Protein 3TEK (pdb70)

Radius of gyration: 20.41 Å; Cα contacts (8 Å, |Δi|>4): 486; chains: 2; bounding box: 50×59×47 Å

CATH classification: 3.30.470.50

Sequence (278 aa):
RGEVRSELITKGEKKLVLIRWNTGKTSAGRLFGRYGPGGRPEFFKLLFGAVAGSLREQFGPDGENIFNRIRDSEKFRETSRELFDGLKKWFFEEAVPRYNLERGDIFMISTELVLDPDTGELLWNRDKTQLIYWIRSDRRGEVRSELITKGEKKLVLIRWNTGKTSAGRLFGRYGPGGRPEFFKLLFGAVAGSLREQFGPDGENIFNRIRDSEKFRETSRELFDGLKKWFFEEAVPRYNLERGDIFMISTELVLDPDTGELLWNRDKTQLIYWIRSDR

InterPro domains:
  IPR033787 ssDNA-binding protein ThermoDBP [PF18361] (13-148)
  IPR033787 ssDNA-binding protein ThermoDBP [cd11603] (17-148)

Secondary structure (DSSP, 8-state):
---EEEEEEEETTEEEEEEEEE--SB-HHHHHSSSBTTTB-THHHHHHHHHHHHHHHHHTTHHHHHHHHHTTSHHHHHHHHHHHHHHHHHIIIIIHHHHT--TT--EEEEEEEEE-TTT--EEEEEEEEEEEE---TT-/---EEEEEEEETTEEEEEEEEE--SB-HHHHHSSSBTTTB-THHHHHHHHHHHHHHHHHTTHHHHHHHHHTTSHHHHHHHHHHHHHHHHHIIIIIHHHHT--TT--EEEEEEEEE-TTT--EEEEEEEEEEEE---TT-

Structure (mmCIF, N/CA/C/O backbone):
data_3TEK
#
_entry.id   3TEK
#
_cell.length_a   39.809
_cell.length_b   103.655
_cell.length_c   39.829
_cell.angle_alpha   90.00
_cell.angle_beta   118.00
_cell.angle_gamma   90.00
#
_symmetry.space_group_name_H-M   'P 1 21 1'
#
loop_
_entity.id
_entity.type
_entity.pdbx_description
1 polymer 'ThermoDBP-single stranded DNA binding protein'
2 water water
#
loop_
_atom_site.group_PDB
_atom_site.id
_atom_site.type_symbol
_atom_site.label_atom_id
_atom_site.label_alt_id
_atom_site.label_comp_id
_atom_site.label_asym_id
_atom_site.label_entity_id
_atom_site.label_seq_id
_atom_site.pdbx_PDB_ins_code
_atom_site.Cartn_x
_atom_site.Cartn_y
_atom_site.Cartn_z
_atom_site.occupancy
_atom_site.B_iso_or_equiv
_atom_site.auth_seq_id
_atom_site.auth_comp_id
_atom_site.auth_asym_id
_atom_site.auth_atom_id
_atom_site.pdbx_PDB_model_num
ATOM 1 N N . ARG A 1 10 ? -2.852 -27.548 -12.164 1.00 54.19 10 ARG A N 1
ATOM 2 C CA . ARG A 1 10 ? -3.619 -26.924 -13.300 1.00 69.59 10 ARG A CA 1
ATOM 3 C C . ARG A 1 10 ? -2.700 -26.143 -14.275 1.00 70.69 10 ARG A C 1
ATOM 4 O O . ARG A 1 10 ? -1.926 -26.742 -15.039 1.00 61.99 10 ARG A O 1
ATOM 12 N N . GLY A 1 11 ? -2.788 -24.813 -14.263 1.00 72.55 11 GLY A N 1
ATOM 13 C CA . GLY A 1 11 ? -1.984 -23.975 -15.157 1.00 63.70 11 GLY A CA 1
ATOM 14 C C . GLY A 1 11 ? -2.800 -23.520 -16.371 1.00 71.22 11 GLY A C 1
ATOM 15 O O . GLY A 1 11 ? -2.356 -23.620 -17.528 1.00 78.17 11 GLY A O 1
ATOM 16 N N . GLU A 1 12 ? -3.996 -23.004 -16.104 1.00 61.42 12 GLU A N 1
ATOM 17 C CA . GLU A 1 12 ? -5.015 -22.762 -17.145 1.00 55.88 12 GLU A CA 1
ATOM 18 C C . GLU A 1 12 ? -4.983 -21.292 -17.579 1.00 46.39 12 GLU A C 1
ATOM 19 O O . GLU A 1 12 ? -4.723 -20.422 -16.737 1.00 50.55 12 GLU A O 1
ATOM 25 N N . VAL A 1 13 ? -5.215 -21.049 -18.863 1.00 64.34 13 VAL A N 1
ATOM 26 C CA . VAL A 1 13 ? -5.299 -19.711 -19.395 1.00 60.73 13 VAL A CA 1
ATOM 27 C C . VAL A 1 13 ? -6.568 -19.588 -20.210 1.00 57.45 13 VAL A C 1
ATOM 28 O O . VAL A 1 13 ? -6.826 -20.423 -21.069 1.00 56.77 13 VAL A O 1
ATOM 32 N N . ARG A 1 14 ? -7.372 -18.571 -19.912 1.00 54.87 14 ARG A N 1
ATOM 33 C CA . ARG A 1 14 ? -8.539 -18.239 -20.730 1.00 56.14 14 ARG A CA 1
ATOM 34 C C . ARG A 1 14 ? -8.473 -16.752 -21.105 1.00 50.89 14 ARG A C 1
ATOM 35 O O . ARG A 1 14 ? -7.968 -15.956 -20.330 1.00 46.98 14 ARG A O 1
ATOM 43 N N . SER A 1 15 ? -9.001 -16.394 -22.278 1.00 48.20 15 SER A N 1
ATOM 44 C CA . SER A 1 15 ? -9.017 -15.011 -22.725 1.00 45.52 15 SER A CA 1
ATOM 45 C C . SER A 1 15 ? -10.259 -14.607 -23.531 1.00 47.50 15 SER A C 1
ATOM 46 O O . SER A 1 15 ? -11.026 -15.434 -24.025 1.00 47.81 15 SER A O 1
ATOM 49 N N . GLU A 1 16 ? -10.456 -13.307 -23.643 1.00 48.15 16 GLU A N 1
ATOM 50 C CA . GLU A 1 16 ? -11.443 -12.752 -24.563 1.00 48.90 16 GLU A CA 1
ATOM 51 C C . GLU A 1 16 ? -11.069 -11.324 -24.909 1.00 47.64 16 GLU A C 1
ATOM 52 O O . GLU A 1 16 ? -10.256 -10.686 -24.224 1.00 45.93 16 GLU A O 1
ATOM 58 N N . LEU A 1 17 ? -11.655 -10.833 -25.990 1.00 46.83 17 LEU A N 1
ATOM 59 C CA . LEU A 1 17 ? -11.411 -9.461 -26.385 1.00 47.49 17 LEU A CA 1
ATOM 60 C C . LEU A 1 17 ? -12.378 -8.522 -25.676 1.00 46.45 17 LEU A C 1
ATOM 61 O O . LEU A 1 17 ? -13.491 -8.881 -25.340 1.00 48.31 17 LEU A O 1
ATOM 66 N N . ILE A 1 18 ? -11.927 -7.306 -25.457 1.00 45.90 18 ILE A N 1
ATOM 67 C CA . ILE A 1 18 ? -12.820 -6.254 -25.081 1.00 46.91 18 ILE A CA 1
ATOM 68 C C . ILE A 1 18 ? -12.510 -5.029 -25.912 1.00 46.16 18 ILE A C 1
ATOM 69 O O . ILE A 1 18 ? -11.377 -4.812 -26.328 1.00 47.69 18 ILE A O 1
ATOM 74 N N . THR A 1 19 ? -13.522 -4.229 -26.170 1.00 47.63 19 THR A N 1
ATOM 75 C CA . THR A 1 19 ? -13.399 -3.102 -27.084 1.00 50.91 19 THR A CA 1
ATOM 76 C C . THR A 1 19 ? -13.526 -1.792 -26.321 1.00 50.64 19 THR A C 1
ATOM 77 O O . THR A 1 19 ? -14.403 -1.658 -25.465 1.00 51.35 19 THR A O 1
ATOM 81 N N . LYS A 1 20 ? -12.603 -0.881 -26.624 1.00 49.73 20 LYS A N 1
ATOM 82 C CA . LYS A 1 20 ? -12.537 0.444 -26.051 1.00 50.60 20 LYS A CA 1
ATOM 83 C C . LYS A 1 20 ? -12.312 1.365 -27.236 1.00 50.83 20 LYS A C 1
ATOM 84 O O . LYS A 1 20 ? -11.196 1.490 -27.737 1.00 49.68 20 LYS A O 1
ATOM 90 N N . GLY A 1 21 ? -13.387 1.990 -27.701 1.00 54.08 21 GLY A N 1
ATOM 91 C CA . GLY A 1 21 ? -13.329 2.820 -28.908 1.00 55.83 21 GLY A CA 1
ATOM 92 C C . GLY A 1 21 ? -12.939 1.913 -30.046 1.00 56.62 21 GLY A C 1
ATOM 93 O O . GLY A 1 21 ? -13.586 0.899 -30.263 1.00 57.84 21 GLY A O 1
ATOM 94 N N . GLU A 1 22 ? -11.839 2.221 -30.722 1.00 58.24 22 GLU A N 1
ATOM 95 C CA . GLU A 1 22 ? -11.367 1.363 -31.814 1.00 63.64 22 GLU A CA 1
ATOM 96 C C . GLU A 1 22 ? -10.327 0.342 -31.374 1.00 61.80 22 GLU A C 1
ATOM 97 O O . GLU A 1 22 ? -9.856 -0.445 -32.180 1.00 62.90 22 GLU A O 1
ATOM 103 N N . LYS A 1 23 ? -9.986 0.351 -30.092 1.00 59.66 23 LYS A N 1
ATOM 104 C CA . LYS A 1 23 ? -8.912 -0.481 -29.602 1.00 58.50 23 LYS A CA 1
ATOM 105 C C . LYS A 1 23 ? -9.480 -1.793 -29.062 1.00 52.10 23 LYS A C 1
ATOM 106 O O . LYS A 1 23 ? -10.522 -1.817 -28.420 1.00 48.54 23 LYS A O 1
ATOM 112 N N . LYS A 1 24 ? -8.813 -2.891 -29.361 1.00 49.60 24 LYS A N 1
ATOM 113 C CA . LYS A 1 24 ? -9.163 -4.160 -28.785 1.00 49.48 24 LYS A CA 1
ATOM 114 C C . LYS A 1 24 ? -8.131 -4.477 -27.704 1.00 47.81 24 LYS A C 1
ATOM 115 O O . LYS A 1 24 ? -6.941 -4.382 -27.944 1.00 48.60 24 LYS A O 1
ATOM 121 N N . LEU A 1 25 ? -8.588 -4.843 -26.519 1.00 45.00 25 LEU A N 1
ATOM 122 C CA . LEU A 1 25 ? -7.696 -5.312 -25.463 1.00 43.99 25 LEU A CA 1
ATOM 123 C C . LEU A 1 25 ? -7.992 -6.780 -25.183 1.00 42.34 25 LEU A C 1
ATOM 124 O O . LEU A 1 25 ? -9.048 -7.288 -25.558 1.00 42.58 25 LEU A O 1
ATOM 129 N N . VAL A 1 26 ? -7.060 -7.434 -24.504 1.00 40.60 26 VAL A N 1
ATOM 130 C CA . VAL A 1 26 ? -7.193 -8.841 -24.186 1.00 39.57 26 VAL A CA 1
ATOM 131 C C . VAL A 1 26 ? -7.347 -8.997 -22.689 1.00 39.01 26 VAL A C 1
ATOM 132 O O . VAL A 1 26 ? -6.432 -8.672 -21.922 1.00 40.18 26 VAL A O 1
ATOM 136 N N . LEU A 1 27 ? -8.527 -9.466 -22.280 1.00 39.58 27 LEU A N 1
ATOM 137 C CA . LEU A 1 27 ? -8.747 -9.893 -20.892 1.00 40.69 27 LEU A CA 1
ATOM 138 C C . LEU A 1 27 ? -8.222 -11.314 -20.716 1.00 41.28 27 LEU A C 1
ATOM 139 O O . LEU A 1 27 ? -8.651 -12.216 -21.422 1.00 41.40 27 LEU A O 1
ATOM 144 N N . ILE A 1 28 ? -7.282 -11.507 -19.792 1.00 41.71 28 ILE A N 1
ATOM 145 C CA . ILE A 1 28 ? -6.692 -12.809 -19.588 1.00 43.00 28 ILE A CA 1
ATOM 146 C C . ILE A 1 28 ? -6.979 -13.299 -18.167 1.00 46.98 28 ILE A C 1
ATOM 147 O O . ILE A 1 28 ? -6.706 -12.608 -17.183 1.00 48.27 28 ILE A O 1
ATOM 152 N N . ARG A 1 29 ? -7.534 -14.504 -18.086 1.00 48.50 29 ARG A N 1
ATOM 153 C CA . ARG A 1 29 ? -7.734 -15.192 -16.831 1.00 52.45 29 ARG A CA 1
ATOM 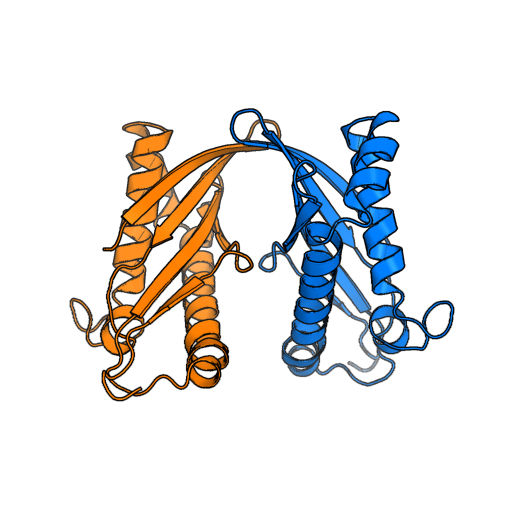154 C C . ARG A 1 29 ? -6.641 -16.231 -16.735 1.00 50.38 29 ARG A C 1
ATOM 155 O O . ARG A 1 29 ? -6.563 -17.122 -17.575 1.00 50.40 29 ARG A O 1
ATOM 163 N N . TRP A 1 30 ? -5.812 -16.125 -15.701 1.00 49.12 30 TRP A N 1
ATOM 164 C CA . TRP A 1 30 ? -4.611 -16.932 -15.607 1.00 50.17 30 TRP A CA 1
ATOM 165 C C . TRP A 1 30 ? -4.518 -17.656 -14.269 1.00 49.10 30 TRP A C 1
ATOM 166 O O . TRP A 1 30 ? -4.536 -17.029 -13.221 1.00 47.04 30 TRP A O 1
ATOM 177 N N . ASN A 1 31 ? -4.457 -18.979 -14.308 1.00 51.57 31 ASN A N 1
ATOM 178 C CA . ASN A 1 31 ? -4.167 -19.759 -13.102 1.00 52.01 31 ASN A CA 1
ATOM 179 C C . ASN A 1 31 ? -2.769 -20.299 -13.205 1.00 49.90 31 ASN A C 1
ATOM 180 O O . ASN A 1 31 ? -2.429 -20.923 -14.178 1.00 49.91 31 ASN A O 1
ATOM 185 N N . THR A 1 32 ? -1.967 -20.061 -12.170 1.00 48.98 32 THR A N 1
ATOM 186 C CA . THR A 1 32 ? -0.556 -20.437 -12.160 1.00 48.22 32 THR A CA 1
ATOM 187 C C . THR A 1 32 ? -0.355 -21.928 -12.199 1.00 49.71 32 THR A C 1
ATOM 188 O O . THR A 1 32 ? 0.703 -22.415 -12.615 1.00 51.29 32 THR A O 1
ATOM 192 N N . GLY A 1 33 ? -1.354 -22.646 -11.701 1.00 52.07 33 GLY A N 1
ATOM 193 C CA . GLY A 1 33 ? -1.224 -24.046 -11.435 1.00 53.25 33 GLY A CA 1
ATOM 194 C C . GLY A 1 33 ? -0.704 -24.267 -10.044 1.00 55.35 33 GLY A C 1
ATOM 195 O O . GLY A 1 33 ? -0.321 -23.326 -9.315 1.00 51.89 33 GLY A O 1
ATOM 196 N N . LYS A 1 34 ? -0.733 -25.538 -9.677 1.00 57.26 34 LYS A N 1
ATOM 197 C CA . LYS A 1 34 ? -0.334 -26.012 -8.358 1.00 59.16 34 LYS A CA 1
ATOM 198 C C . LYS A 1 34 ? 1.177 -25.834 -8.255 1.00 58.50 34 LYS A C 1
ATOM 199 O O . LYS A 1 34 ? 1.926 -26.390 -9.062 1.00 61.58 34 LYS A O 1
ATOM 205 N N . THR A 1 35 ? 1.633 -25.061 -7.281 1.00 54.19 35 THR A N 1
ATOM 206 C CA . THR A 1 35 ? 3.051 -24.706 -7.214 1.00 53.23 35 THR A CA 1
ATOM 207 C C . THR A 1 35 ? 3.451 -24.326 -5.786 1.00 52.81 35 THR A C 1
ATOM 208 O O . THR A 1 35 ? 2.655 -24.454 -4.868 1.00 53.52 35 THR A O 1
ATOM 212 N N . SER A 1 36 ? 4.681 -23.880 -5.608 1.00 52.84 36 SER A N 1
ATOM 213 C CA . SER A 1 36 ? 5.149 -23.426 -4.304 1.00 54.71 36 SER A CA 1
ATOM 214 C C . SER A 1 36 ? 5.788 -22.090 -4.542 1.00 54.24 36 SER A C 1
ATOM 215 O O . SER A 1 36 ? 6.041 -21.736 -5.713 1.00 51.31 36 SER A O 1
ATOM 218 N N . ALA A 1 37 ? 6.033 -21.360 -3.446 1.00 52.76 37 ALA A N 1
ATOM 219 C CA . ALA A 1 37 ? 6.667 -20.027 -3.486 1.00 54.16 37 ALA A CA 1
ATOM 220 C C . ALA A 1 37 ? 8.059 -20.063 -4.112 1.00 55.98 37 ALA A C 1
ATOM 221 O O . ALA A 1 37 ? 8.373 -19.257 -4.983 1.00 56.44 37 ALA A O 1
ATOM 223 N N . GLY A 1 38 ? 8.884 -21.011 -3.678 1.00 58.61 38 GLY A N 1
ATOM 224 C CA . GLY A 1 38 ? 10.198 -21.205 -4.260 1.00 58.46 38 GLY A CA 1
ATOM 225 C C . GLY A 1 38 ? 10.160 -21.397 -5.776 1.00 60.98 38 GLY A C 1
ATOM 226 O O . GLY A 1 38 ? 10.976 -20.818 -6.500 1.00 61.68 38 GLY A O 1
ATOM 227 N N . ARG A 1 39 ? 9.241 -22.228 -6.260 1.00 59.91 39 ARG A N 1
ATOM 228 C CA . ARG A 1 39 ? 9.146 -22.512 -7.702 1.00 63.47 39 ARG A CA 1
ATOM 229 C C . ARG A 1 39 ? 8.655 -21.314 -8.468 1.00 59.00 39 ARG A C 1
ATOM 230 O O . ARG A 1 39 ? 9.182 -20.973 -9.520 1.00 58.05 39 ARG A O 1
ATOM 238 N N . LEU A 1 40 ? 7.622 -20.681 -7.934 1.00 55.74 40 LEU A N 1
ATOM 239 C CA . LEU A 1 40 ? 6.932 -19.626 -8.662 1.00 54.50 40 LEU A CA 1
ATOM 240 C C . LEU A 1 40 ? 7.678 -18.292 -8.590 1.00 56.04 40 LEU A C 1
ATOM 241 O O . LEU A 1 40 ? 7.854 -17.621 -9.614 1.00 55.43 40 LEU A O 1
ATOM 246 N N . PHE A 1 41 ? 8.074 -17.911 -7.380 1.00 58.01 41 PHE A N 1
ATOM 247 C CA . PHE A 1 41 ? 8.654 -16.588 -7.123 1.00 61.98 41 PHE A CA 1
ATOM 248 C C . PHE A 1 41 ? 10.153 -16.617 -6.863 1.00 67.32 41 PHE A C 1
ATOM 249 O O . PHE A 1 41 ? 10.779 -15.564 -6.866 1.00 72.06 41 PHE A O 1
ATOM 257 N N . GLY A 1 42 ? 10.718 -17.799 -6.635 1.00 86.79 42 GLY A N 1
ATOM 258 C CA . GLY A 1 42 ? 12.122 -17.932 -6.218 1.00 91.12 42 GLY A CA 1
ATOM 259 C C . GLY A 1 42 ? 13.028 -18.624 -7.225 1.00 93.41 42 GLY A C 1
ATOM 260 O O . GLY A 1 42 ? 12.751 -18.634 -8.431 1.00 90.41 42 GLY A O 1
ATOM 261 N N . ARG A 1 43 ? 14.105 -19.227 -6.723 1.00 101.19 43 ARG A N 1
ATOM 262 C CA . ARG A 1 43 ? 15.159 -19.788 -7.582 1.00 106.74 43 ARG A CA 1
ATOM 263 C C . ARG A 1 43 ? 15.045 -21.302 -7.855 1.00 106.97 43 ARG A C 1
ATOM 264 O O . ARG A 1 43 ? 15.928 -21.876 -8.495 1.00 105.85 43 ARG A O 1
ATOM 272 N N . TYR A 1 44 ? 13.979 -21.940 -7.369 1.00 105.72 44 TYR A N 1
ATOM 273 C CA . TYR A 1 44 ? 13.804 -23.398 -7.514 1.00 105.04 44 TYR A CA 1
ATOM 274 C C . TYR A 1 44 ? 13.070 -23.802 -8.801 1.00 104.02 44 TYR A C 1
ATOM 275 O O . TYR A 1 44 ? 12.958 -24.990 -9.106 1.00 100.11 44 TYR A O 1
ATOM 284 N N . GLY A 1 45 ? 12.566 -22.820 -9.544 1.00 105.24 45 GLY A N 1
ATOM 285 C CA . GLY A 1 45 ? 11.897 -23.090 -10.811 1.00 109.86 45 GLY A CA 1
ATOM 286 C C . GLY A 1 45 ? 12.920 -23.373 -11.898 1.00 113.25 45 GLY A C 1
ATOM 287 O O . GLY A 1 45 ? 14.119 -23.224 -11.660 1.00 109.64 45 GLY A O 1
ATOM 288 N N . PRO A 1 46 ? 12.455 -23.785 -13.100 1.00 123.56 46 PRO A N 1
ATOM 289 C CA . PRO A 1 46 ? 13.315 -24.036 -14.262 1.00 125.55 46 PRO A CA 1
ATOM 290 C C . PRO A 1 46 ? 14.498 -23.066 -14.386 1.00 122.55 46 PRO A C 1
ATOM 291 O O . PRO A 1 46 ? 14.323 -21.848 -14.323 1.00 118.11 46 PRO A O 1
ATOM 295 N N . GLY A 1 47 ? 15.689 -23.622 -14.575 1.00 124.94 47 GLY A N 1
ATOM 296 C CA . GLY A 1 47 ? 16.925 -22.875 -14.396 1.00 125.95 47 GLY A CA 1
ATOM 297 C C . GLY A 1 47 ? 17.115 -22.680 -12.905 1.00 122.41 47 GLY A C 1
ATOM 298 O O . GLY A 1 47 ? 16.800 -23.569 -12.112 1.00 122.82 47 GLY A O 1
ATOM 299 N N . GLY A 1 48 ? 17.632 -21.520 -12.519 1.00 120.43 48 GLY A N 1
ATOM 300 C CA . GLY A 1 48 ? 17.619 -21.099 -11.118 1.00 114.05 48 GLY A CA 1
ATOM 301 C C . GLY A 1 48 ? 16.677 -19.920 -10.996 1.00 108.17 48 GLY A C 1
ATOM 302 O O . GLY A 1 48 ? 16.939 -18.981 -10.251 1.00 108.25 48 GLY A O 1
ATOM 303 N N . ARG A 1 49 ? 15.566 -19.986 -11.724 1.00 105.17 49 ARG A N 1
ATOM 304 C CA . ARG A 1 49 ? 14.758 -18.803 -12.020 1.00 103.63 49 ARG A CA 1
ATOM 305 C C . ARG A 1 49 ? 13.314 -18.895 -11.509 1.00 95.72 49 ARG A C 1
ATOM 306 O O . ARG A 1 49 ? 12.777 -19.999 -11.344 1.00 92.97 49 ARG A O 1
ATOM 314 N N . PRO A 1 50 ? 12.682 -17.730 -11.246 1.00 87.21 50 PRO A N 1
ATOM 315 C CA . PRO A 1 50 ? 11.244 -17.703 -11.059 1.00 83.35 50 PRO A CA 1
ATOM 316 C C . PRO A 1 50 ? 10.523 -18.224 -12.297 1.00 80.88 50 PRO A C 1
ATOM 317 O O . PRO A 1 50 ? 10.776 -17.765 -13.412 1.00 81.84 50 PRO A O 1
ATOM 321 N N . GLU A 1 51 ? 9.637 -19.190 -12.087 1.00 65.20 51 GLU A N 1
ATOM 322 C CA . GLU A 1 51 ? 8.847 -19.755 -13.178 1.00 62.93 51 GLU A CA 1
ATOM 323 C C . GLU A 1 51 ? 7.824 -18.729 -13.664 1.00 54.97 51 GLU A C 1
ATOM 324 O O . GLU A 1 51 ? 7.355 -18.801 -14.795 1.00 52.05 51 GLU A O 1
ATOM 330 N N . PHE A 1 52 ? 7.513 -17.775 -12.791 1.00 50.07 52 PHE A N 1
ATOM 331 C CA . PHE A 1 52 ? 6.500 -16.760 -13.036 1.00 47.50 52 PHE A CA 1
ATOM 332 C C . PHE A 1 52 ? 6.508 -16.228 -14.461 1.00 44.99 52 PHE A C 1
ATOM 333 O O . PHE A 1 52 ? 5.469 -16.184 -15.117 1.00 42.77 52 PHE A O 1
ATOM 341 N N . PHE A 1 53 ? 7.685 -15.817 -14.911 1.00 45.11 53 PHE A N 1
ATOM 342 C CA . PHE A 1 53 ? 7.829 -15.094 -16.176 1.00 47.36 53 PHE A CA 1
ATOM 343 C C . PHE A 1 53 ? 7.576 -15.957 -17.399 1.00 47.23 53 PHE A C 1
ATOM 344 O O . PHE A 1 53 ? 6.938 -15.526 -18.370 1.00 45.80 53 PHE A O 1
ATOM 352 N N . LYS A 1 54 ? 8.050 -17.193 -17.310 1.00 50.46 54 LYS A N 1
ATOM 353 C CA . LYS A 1 54 ? 7.815 -18.215 -18.308 1.00 53.94 54 LYS A CA 1
ATOM 354 C C . LYS A 1 54 ? 6.334 -18.534 -18.407 1.00 52.15 54 LYS A C 1
ATOM 355 O O . LYS A 1 54 ? 5.784 -18.661 -19.507 1.00 50.54 54 LYS A O 1
ATOM 361 N N . LEU A 1 55 ? 5.685 -18.663 -17.246 1.00 49.62 55 LEU A N 1
ATOM 362 C CA . LEU A 1 55 ? 4.253 -18.925 -17.210 1.00 49.24 55 LEU A CA 1
ATOM 363 C C . LEU A 1 55 ? 3.489 -17.722 -17.795 1.00 47.41 55 LEU A C 1
ATOM 364 O O . LEU A 1 55 ? 2.594 -17.883 -18.624 1.00 47.16 55 LEU A O 1
ATOM 369 N N . LEU A 1 56 ? 3.871 -16.520 -17.373 1.00 43.79 56 LEU A N 1
ATOM 370 C CA . LEU A 1 56 ? 3.152 -15.323 -17.793 1.00 43.39 56 LEU A CA 1
ATOM 371 C C . LEU A 1 56 ? 3.252 -15.138 -19.320 1.00 42.39 56 LEU A C 1
ATOM 372 O O . LEU A 1 56 ? 2.279 -14.806 -19.993 1.00 40.40 56 LEU A O 1
ATOM 377 N N . PHE A 1 57 ? 4.445 -15.363 -19.836 1.00 45.41 57 PHE A N 1
ATOM 378 C CA . PHE A 1 57 ? 4.742 -15.152 -21.248 1.00 45.90 57 PHE A CA 1
ATOM 379 C C . PHE A 1 57 ? 4.009 -16.119 -22.146 1.00 45.88 57 PHE A C 1
ATOM 380 O O . PHE A 1 57 ? 3.531 -15.735 -23.206 1.00 47.18 57 PHE A O 1
ATOM 388 N N . GLY A 1 58 ? 3.915 -17.368 -21.711 1.00 46.90 58 GLY A N 1
ATOM 389 C CA . GLY A 1 58 ? 3.102 -18.358 -22.408 1.00 48.06 58 GLY A CA 1
ATOM 390 C C . GLY A 1 58 ? 1.640 -17.981 -22.365 1.00 46.78 58 GLY A C 1
ATOM 391 O O . GLY A 1 58 ? 0.924 -18.113 -23.358 1.00 47.51 58 GLY A O 1
ATOM 392 N N . ALA A 1 59 ? 1.200 -17.465 -21.218 1.00 44.54 59 ALA A N 1
ATOM 393 C CA . ALA A 1 59 ? -0.180 -17.017 -21.086 1.00 44.10 59 ALA A CA 1
ATOM 394 C C . ALA A 1 59 ? -0.500 -15.868 -22.061 1.00 41.74 59 ALA A C 1
ATOM 395 O O . ALA A 1 59 ? -1.547 -15.875 -22.704 1.00 43.31 59 ALA A O 1
ATOM 397 N N . VAL A 1 60 ? 0.413 -14.908 -22.188 1.00 39.61 60 VAL A N 1
ATOM 398 C CA . VAL A 1 60 ? 0.183 -13.772 -23.095 1.00 39.80 60 VAL A CA 1
ATOM 399 C C . VAL A 1 60 ? 0.220 -14.204 -24.549 1.00 40.27 60 VAL A C 1
ATOM 400 O O . VAL A 1 60 ? -0.664 -13.843 -25.328 1.00 44.19 60 VAL A O 1
ATOM 404 N N . ALA A 1 61 ? 1.239 -14.956 -24.924 1.00 42.23 61 ALA A N 1
ATOM 405 C CA . ALA A 1 61 ? 1.448 -15.353 -26.329 1.00 43.66 61 ALA A CA 1
ATOM 406 C C . ALA A 1 61 ? 0.287 -16.215 -26.757 1.00 46.27 61 ALA A C 1
ATOM 407 O O . ALA A 1 61 ? -0.268 -16.007 -27.833 1.00 48.77 61 ALA A O 1
ATOM 409 N N . GLY A 1 62 ? -0.081 -17.170 -25.895 1.00 46.86 62 GLY A N 1
ATOM 410 C CA . GLY A 1 62 ? -1.221 -18.050 -26.129 1.00 49.33 62 GLY A CA 1
ATOM 411 C C . GLY A 1 62 ? -2.524 -17.287 -26.308 1.00 48.69 62 GLY A C 1
ATOM 412 O O . GLY A 1 62 ? -3.273 -17.568 -27.228 1.00 47.96 62 GLY A O 1
ATOM 413 N N . SER A 1 63 ? -2.789 -16.314 -25.434 1.00 46.06 63 SER A N 1
ATOM 414 C CA . SER A 1 63 ? -4.000 -15.495 -25.570 1.00 44.99 63 SER A CA 1
ATOM 415 C C . SER A 1 63 ? -3.986 -14.662 -26.873 1.00 45.02 63 SER A C 1
ATOM 416 O O . SER A 1 63 ? -5.018 -14.497 -27.508 1.00 45.42 63 SER A O 1
ATOM 419 N N . LEU A 1 64 ? -2.831 -14.149 -27.266 1.00 43.69 64 LEU A N 1
ATOM 420 C CA . LEU A 1 64 ? -2.767 -13.372 -28.485 1.00 44.92 64 LEU A CA 1
ATOM 421 C C . LEU A 1 64 ? -3.089 -14.216 -29.731 1.00 46.50 64 LEU A C 1
ATOM 422 O O . LEU A 1 64 ? -3.803 -13.770 -30.619 1.00 45.72 64 LEU A O 1
ATOM 427 N N . ARG A 1 65 ? -2.552 -15.421 -29.764 1.00 47.13 65 ARG A N 1
ATOM 428 C CA . ARG A 1 65 ? -2.872 -16.391 -30.802 1.00 53.35 65 ARG A CA 1
ATOM 429 C C . ARG A 1 65 ? -4.352 -16.740 -30.827 1.00 54.52 65 ARG A C 1
ATOM 430 O O . ARG A 1 65 ? -4.942 -16.790 -31.898 1.00 50.04 65 ARG A O 1
ATOM 438 N N . GLU A 1 66 ? -4.923 -17.002 -29.645 1.00 54.89 66 GLU A N 1
ATOM 439 C CA . GLU A 1 66 ? -6.363 -17.308 -29.502 1.00 56.82 66 GLU A CA 1
ATOM 440 C C . GLU A 1 66 ? -7.213 -16.213 -30.117 1.00 56.27 66 GLU A C 1
ATOM 441 O O . GLU A 1 66 ? -8.055 -16.456 -30.999 1.00 54.83 66 GLU A O 1
ATOM 447 N N . GLN A 1 67 ? -6.967 -14.989 -29.666 1.00 51.75 67 GLN A N 1
ATOM 448 C CA . GLN A 1 67 ? -7.818 -13.878 -30.061 1.00 51.36 67 GLN A CA 1
ATOM 449 C C . GLN A 1 67 ? -7.579 -13.304 -31.468 1.00 49.70 67 GLN A C 1
ATOM 450 O O . GLN A 1 67 ? -8.539 -12.894 -32.116 1.00 50.58 67 GLN A O 1
ATOM 456 N N . PHE A 1 68 ? -6.332 -13.257 -31.921 1.00 47.68 68 PHE A N 1
ATOM 457 C CA . PHE A 1 68 ? -6.003 -12.631 -33.219 1.00 50.20 68 PHE A C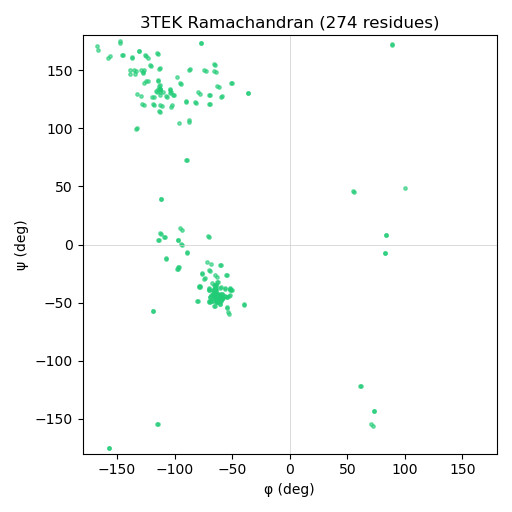A 1
ATOM 458 C C . PHE A 1 68 ? -5.488 -13.591 -34.307 1.00 52.09 68 PHE A C 1
ATOM 459 O O . PHE A 1 68 ? -5.089 -13.136 -35.374 1.00 52.02 68 PHE A O 1
ATOM 467 N N . GLY A 1 69 ? -5.458 -14.891 -34.014 1.00 51.70 69 GLY A N 1
ATOM 468 C CA . GLY A 1 69 ? -4.910 -15.902 -34.926 1.00 54.42 69 GLY A CA 1
ATOM 469 C C . GLY A 1 69 ? -3.394 -15.849 -35.066 1.00 54.29 69 GLY A C 1
ATOM 470 O O . GLY A 1 69 ? -2.716 -15.350 -34.181 1.00 54.41 69 GLY A O 1
ATOM 471 N N . PRO A 1 70 ? -2.849 -16.331 -36.200 1.00 58.99 70 PRO A N 1
ATOM 472 C CA . PRO A 1 70 ? -1.389 -16.437 -36.303 1.00 60.55 70 PRO A CA 1
ATOM 473 C C . PRO A 1 70 ? -0.665 -15.094 -36.222 1.00 58.90 70 PRO A C 1
ATOM 474 O O . PRO A 1 70 ? 0.442 -15.055 -35.696 1.00 55.75 70 PRO A O 1
ATOM 478 N N . ASP A 1 71 ? -1.276 -14.004 -36.707 1.00 58.41 71 ASP A N 1
ATOM 479 C CA . ASP A 1 71 ? -0.673 -12.664 -36.510 1.00 57.36 71 ASP A CA 1
ATOM 480 C C . ASP A 1 71 ? -0.530 -12.316 -35.011 1.00 52.87 71 ASP A C 1
ATOM 481 O O . ASP A 1 71 ? 0.208 -11.418 -34.656 1.00 50.96 71 ASP A O 1
ATOM 486 N N . GLY A 1 72 ? -1.244 -13.028 -34.152 1.00 50.39 72 GLY A N 1
ATOM 487 C CA . GLY A 1 72 ? -1.034 -12.953 -32.718 1.00 50.60 72 GLY A CA 1
ATOM 488 C C . GLY A 1 72 ? 0.418 -13.150 -32.342 1.00 50.24 72 GLY A C 1
ATOM 489 O O . GLY A 1 72 ? 0.931 -12.453 -31.470 1.00 49.31 72 GLY A O 1
ATOM 490 N N . GLU A 1 73 ? 1.105 -14.071 -33.028 1.00 51.03 73 GLU A N 1
ATOM 491 C CA . GLU A 1 73 ? 2.528 -14.270 -32.788 1.00 52.87 73 GLU A CA 1
ATOM 492 C C . GLU A 1 73 ? 3.391 -1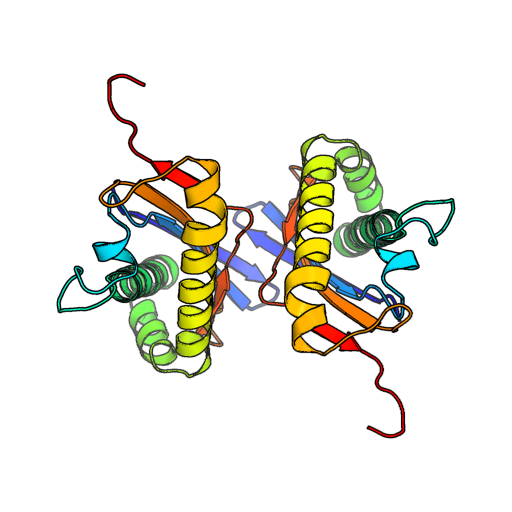3.041 -33.178 1.00 50.99 73 GLU A C 1
ATOM 493 O O . GLU A 1 73 ? 4.371 -12.745 -32.517 1.00 48.79 73 GLU A O 1
ATOM 499 N N . ASN A 1 74 ? 3.014 -12.323 -34.234 1.00 50.63 74 ASN A N 1
ATOM 500 C CA . ASN A 1 74 ? 3.699 -11.071 -34.599 1.00 50.57 74 ASN A CA 1
ATOM 501 C C . ASN A 1 74 ? 3.519 -9.986 -33.541 1.00 46.04 74 ASN A C 1
ATOM 502 O O . ASN A 1 74 ? 4.435 -9.232 -33.268 1.00 44.90 74 ASN A O 1
ATOM 507 N N . ILE A 1 75 ? 2.315 -9.916 -32.977 1.00 44.31 75 ILE A N 1
ATOM 508 C CA . ILE A 1 75 ? 1.998 -8.931 -31.952 1.00 42.14 75 ILE A CA 1
ATOM 509 C C . ILE A 1 75 ? 2.891 -9.258 -30.781 1.00 42.49 75 ILE A C 1
ATOM 510 O O . ILE A 1 75 ? 3.581 -8.392 -30.262 1.00 42.85 75 ILE A O 1
ATOM 515 N N . PHE A 1 76 ? 2.896 -10.523 -30.392 1.00 41.89 76 PHE A N 1
ATOM 516 C CA . PHE A 1 76 ? 3.693 -10.956 -29.250 1.00 43.92 76 PHE A CA 1
ATOM 517 C C . PHE A 1 76 ? 5.185 -10.668 -29.410 1.00 45.33 76 PHE A C 1
ATOM 518 O O . PHE A 1 76 ? 5.837 -10.172 -28.477 1.00 44.42 76 PHE A O 1
ATOM 526 N N . ASN A 1 77 ? 5.712 -11.002 -30.583 1.00 46.86 77 ASN A N 1
ATOM 527 C CA . ASN A 1 77 ? 7.131 -10.769 -30.874 1.00 47.17 77 ASN A CA 1
ATOM 528 C C . ASN A 1 77 ? 7.515 -9.299 -30.802 1.00 45.88 77 ASN A C 1
ATOM 529 O O . ASN A 1 77 ? 8.585 -8.970 -30.322 1.00 45.03 77 ASN A O 1
ATOM 534 N N . ARG A 1 78 ? 6.620 -8.419 -31.244 1.00 45.35 78 ARG A N 1
ATOM 535 C CA . ARG A 1 78 ? 6.844 -6.997 -31.076 1.00 44.57 78 ARG A CA 1
ATOM 536 C C . ARG A 1 78 ? 6.854 -6.572 -29.598 1.00 44.88 78 ARG A C 1
ATOM 537 O O . ARG A 1 78 ? 7.786 -5.914 -29.148 1.00 45.00 78 ARG A O 1
ATOM 545 N N . ILE A 1 79 ? 5.814 -6.923 -28.850 1.00 43.34 79 ILE A N 1
ATOM 546 C CA . ILE A 1 79 ? 5.679 -6.383 -27.506 1.00 44.18 79 ILE A CA 1
ATOM 547 C C . ILE A 1 79 ? 6.608 -7.026 -26.504 1.00 45.45 79 ILE A C 1
ATOM 548 O O . ILE A 1 79 ? 6.982 -6.389 -25.496 1.00 43.95 79 ILE A O 1
ATOM 553 N N . ARG A 1 80 ? 6.999 -8.269 -26.805 1.00 48.95 80 ARG A N 1
ATOM 554 C CA . ARG A 1 80 ? 7.756 -9.115 -25.891 1.00 51.91 80 ARG A CA 1
ATOM 555 C C . ARG A 1 80 ? 8.998 -8.451 -25.290 1.00 53.23 80 ARG A C 1
ATOM 556 O O . ARG A 1 80 ? 9.326 -8.676 -24.122 1.00 53.10 80 ARG A O 1
ATOM 564 N N . ASP A 1 81 ? 9.704 -7.670 -26.096 1.00 55.24 81 ASP A N 1
ATOM 565 C CA . ASP A 1 81 ? 10.924 -6.979 -25.647 1.00 54.66 81 ASP A CA 1
ATOM 566 C C . ASP A 1 81 ? 10.794 -5.427 -25.567 1.00 53.22 81 ASP A C 1
ATOM 567 O O . ASP A 1 81 ? 11.804 -4.716 -25.402 1.00 51.46 81 ASP A O 1
ATOM 572 N N . SER A 1 82 ? 9.567 -4.910 -25.719 1.00 49.17 82 SER A N 1
ATOM 573 C CA . SER A 1 82 ? 9.272 -3.487 -25.483 1.00 45.13 82 SER A CA 1
ATOM 574 C C . SER A 1 82 ? 9.469 -3.154 -23.999 1.00 45.33 82 SER A C 1
ATOM 575 O O . SER A 1 82 ? 9.244 -3.990 -23.129 1.00 43.54 82 SER A O 1
ATOM 578 N N . GLU A 1 83 ? 9.857 -1.916 -23.739 1.00 44.38 83 GLU A N 1
ATOM 579 C CA . GLU A 1 83 ? 10.008 -1.422 -22.372 1.00 45.92 83 GLU A CA 1
ATOM 580 C C . GLU A 1 83 ? 8.705 -1.563 -21.601 1.00 44.09 83 GLU A C 1
ATOM 581 O O . GLU A 1 83 ? 8.701 -1.989 -20.446 1.00 42.56 83 GLU A O 1
ATOM 587 N N . LYS A 1 84 ? 7.589 -1.208 -22.231 1.00 44.48 84 LYS A N 1
ATOM 588 C CA . LYS A 1 84 ? 6.298 -1.212 -21.524 1.00 45.40 84 LYS A CA 1
ATOM 589 C C . LYS A 1 84 ? 5.850 -2.601 -21.045 1.00 43.59 84 LYS A C 1
ATOM 590 O O . LYS A 1 84 ? 5.373 -2.755 -19.917 1.00 41.68 84 LYS A O 1
ATOM 596 N N . PHE A 1 85 ? 5.984 -3.596 -21.896 1.00 40.50 85 PHE A N 1
ATOM 597 C CA . PHE A 1 85 ? 5.646 -4.979 -21.498 1.00 42.46 85 PHE A CA 1
ATOM 598 C C . PHE A 1 85 ? 6.581 -5.517 -20.443 1.00 43.13 85 PHE A C 1
ATOM 599 O O . PHE A 1 85 ? 6.127 -6.129 -19.480 1.00 42.72 85 PHE A O 1
ATOM 607 N N . ARG A 1 86 ? 7.880 -5.279 -20.608 1.00 44.42 86 ARG A N 1
ATOM 608 C CA . ARG A 1 86 ? 8.853 -5.809 -19.645 1.00 45.38 86 ARG A CA 1
ATOM 609 C C . ARG A 1 86 ? 8.645 -5.147 -18.287 1.00 43.45 86 ARG A C 1
ATOM 610 O O . ARG A 1 86 ? 8.639 -5.818 -17.246 1.00 40.80 86 ARG A O 1
ATOM 618 N N . GLU A 1 87 ? 8.474 -3.825 -18.293 1.00 41.91 8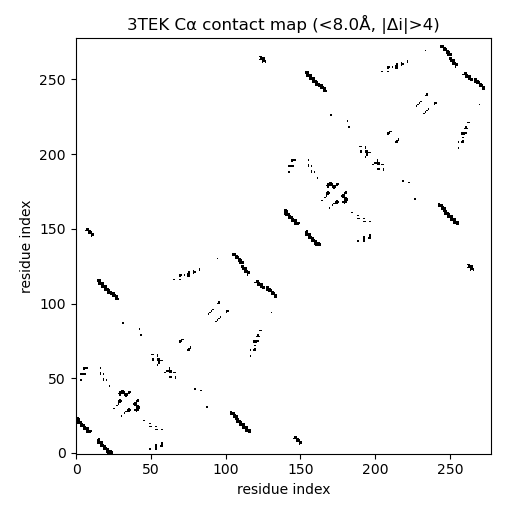7 GLU A N 1
ATOM 619 C CA . GLU A 1 87 ? 8.253 -3.085 -17.039 1.00 42.23 87 GLU A CA 1
ATOM 620 C C . GLU A 1 87 ? 6.951 -3.494 -16.321 1.00 41.77 87 GLU A C 1
ATOM 621 O O . GLU A 1 87 ? 6.943 -3.701 -15.112 1.00 42.82 87 GLU A O 1
ATOM 627 N N . THR A 1 88 ? 5.856 -3.579 -17.056 1.00 39.97 88 THR A N 1
ATOM 628 C CA . THR A 1 88 ? 4.568 -3.909 -16.449 1.00 39.78 88 THR A CA 1
ATOM 629 C C . THR A 1 88 ? 4.478 -5.389 -16.050 1.00 41.31 88 THR A C 1
ATOM 630 O O . THR A 1 88 ? 3.815 -5.708 -15.084 1.00 41.16 88 THR A O 1
ATOM 634 N N . SER A 1 89 ? 5.196 -6.279 -16.756 1.00 42.49 89 SER A N 1
ATOM 635 C CA . SER A 1 89 ? 5.321 -7.651 -16.287 1.00 44.51 89 SER A CA 1
ATOM 636 C C . SER A 1 89 ? 6.108 -7.718 -14.964 1.00 44.10 89 SER A C 1
ATOM 637 O O . SER A 1 89 ? 5.741 -8.463 -14.044 1.00 44.62 89 SER A O 1
ATOM 640 N N . ARG A 1 90 ? 7.139 -6.892 -14.822 1.00 42.87 90 ARG A N 1
ATOM 641 C CA . ARG A 1 90 ? 7.843 -6.800 -13.540 1.00 45.22 90 ARG A CA 1
ATOM 642 C C . ARG A 1 90 ? 6.978 -6.238 -12.427 1.00 44.95 90 ARG A C 1
ATOM 643 O O . ARG A 1 90 ? 7.133 -6.643 -11.291 1.00 45.48 90 ARG A O 1
ATOM 651 N N . GLU A 1 91 ? 6.097 -5.290 -12.764 1.00 47.37 91 GLU A N 1
ATOM 652 C CA . GLU A 1 91 ? 5.223 -4.661 -11.768 1.00 47.96 91 GLU A CA 1
ATOM 653 C C . GLU A 1 91 ? 4.187 -5.660 -11.292 1.00 46.74 91 GLU A C 1
ATOM 654 O O . GLU A 1 91 ? 3.844 -5.688 -10.123 1.00 45.79 91 GLU A O 1
ATOM 660 N N . LEU A 1 92 ? 3.700 -6.492 -12.215 1.00 46.05 92 LEU A N 1
ATOM 661 C CA . LEU A 1 92 ? 2.833 -7.621 -11.870 1.00 46.08 92 LEU A CA 1
ATOM 662 C C . LEU A 1 92 ? 3.508 -8.639 -10.941 1.00 44.49 92 LEU A C 1
ATOM 663 O O . LEU A 1 92 ? 2.897 -9.119 -9.974 1.00 42.53 92 LEU A O 1
ATOM 668 N N . PHE A 1 93 ? 4.750 -8.983 -11.262 1.00 43.23 93 PHE A N 1
ATOM 669 C CA . PHE A 1 93 ? 5.503 -9.958 -10.488 1.00 43.19 93 PHE A CA 1
ATOM 670 C C . PHE A 1 93 ? 5.699 -9.450 -9.053 1.00 44.97 93 PHE A C 1
ATOM 671 O O . PHE A 1 93 ? 5.448 -10.170 -8.085 1.00 42.53 93 PHE A O 1
ATOM 679 N N . ASP A 1 94 ? 6.128 -8.198 -8.939 1.00 46.72 94 ASP A N 1
ATOM 680 C CA . ASP A 1 94 ? 6.351 -7.571 -7.633 1.00 50.98 94 ASP A CA 1
ATOM 681 C C . ASP A 1 94 ? 5.068 -7.418 -6.836 1.00 50.64 94 ASP A C 1
ATOM 682 O O . ASP A 1 94 ? 5.060 -7.679 -5.654 1.00 50.41 94 ASP A O 1
ATOM 687 N N . GLY A 1 95 ? 4.002 -6.978 -7.498 1.00 48.57 95 GLY A N 1
ATOM 688 C CA . GLY A 1 95 ? 2.727 -6.803 -6.849 1.00 47.18 95 GLY A CA 1
ATOM 689 C C . GLY A 1 95 ? 2.136 -8.121 -6.370 1.00 48.04 95 GLY A C 1
ATOM 690 O O . GLY A 1 95 ? 1.592 -8.182 -5.267 1.00 46.29 95 GLY A O 1
ATOM 691 N N . LEU A 1 96 ? 2.215 -9.165 -7.198 1.00 47.13 96 LEU A N 1
ATOM 692 C CA . LEU A 1 96 ? 1.718 -10.490 -6.805 1.00 47.47 96 LEU A CA 1
ATOM 693 C C . LEU A 1 96 ? 2.532 -11.106 -5.681 1.00 48.63 96 LEU A C 1
ATOM 694 O O . LEU A 1 96 ? 1.968 -11.696 -4.774 1.00 45.40 96 LEU A O 1
ATOM 699 N N . LYS A 1 97 ? 3.849 -10.981 -5.776 1.00 48.37 97 LYS A N 1
ATOM 700 C CA . LYS A 1 97 ? 4.751 -11.501 -4.764 1.00 52.96 97 LYS A CA 1
ATOM 701 C C . LYS A 1 97 ? 4.491 -10.813 -3.443 1.00 54.75 97 LYS A C 1
ATOM 702 O O . LYS A 1 97 ? 4.446 -11.467 -2.396 1.00 54.31 97 LYS A O 1
ATOM 708 N N . LYS A 1 98 ? 4.312 -9.493 -3.492 1.00 54.64 98 LYS A N 1
ATOM 709 C CA . LYS A 1 98 ? 4.015 -8.715 -2.288 1.00 55.06 98 LYS A CA 1
ATOM 710 C C . LYS A 1 98 ? 2.668 -9.134 -1.670 1.00 52.84 98 LYS A C 1
ATOM 711 O O . LYS A 1 98 ? 2.537 -9.349 -0.466 1.00 52.77 98 LYS A O 1
ATOM 717 N N . TRP A 1 99 ? 1.653 -9.206 -2.505 1.00 49.84 99 TRP A N 1
ATOM 718 C CA . TRP A 1 99 ? 0.372 -9.722 -2.072 1.00 49.72 99 TRP A CA 1
ATOM 719 C C . TRP A 1 99 ? 0.511 -11.113 -1.399 1.00 49.21 99 TRP A C 1
ATOM 720 O O . TRP A 1 99 ? -0.099 -11.342 -0.353 1.00 48.26 99 TRP A O 1
ATOM 731 N N . PHE A 1 100 ? 1.307 -12.013 -1.987 1.00 47.12 100 PHE A N 1
ATOM 732 C CA . PHE A 1 100 ? 1.416 -13.388 -1.458 1.00 47.27 100 PHE A CA 1
ATOM 733 C C . PHE A 1 100 ? 2.078 -13.405 -0.103 1.00 48.95 100 PHE A C 1
ATOM 734 O O . PHE A 1 100 ? 1.588 -14.007 0.823 1.00 47.77 100 PHE A O 1
ATOM 742 N N . PHE A 1 101 ? 3.203 -12.720 0.013 1.00 50.82 101 PHE A N 1
ATOM 743 C CA . PHE A 1 101 ? 3.954 -12.764 1.244 1.00 53.56 101 PHE A CA 1
ATOM 744 C C . PHE A 1 101 ? 3.371 -11.892 2.319 1.00 53.47 101 PHE A C 1
ATOM 745 O O . PHE A 1 101 ? 3.413 -12.263 3.476 1.00 57.15 101 PHE A O 1
ATOM 753 N N . GLU A 1 102 ? 2.820 -10.746 1.952 1.00 53.53 102 GLU A N 1
ATOM 754 C CA . GLU A 1 102 ? 2.397 -9.771 2.955 1.00 54.60 102 GLU A CA 1
ATOM 755 C C . GLU A 1 102 ? 0.913 -9.842 3.307 1.00 54.56 102 GLU A C 1
ATOM 756 O O . GLU A 1 102 ? 0.515 -9.337 4.359 1.00 52.41 102 GLU A O 1
ATOM 762 N N . GLU A 1 103 ? 0.099 -10.451 2.440 1.00 52.61 103 GLU A N 1
ATOM 763 C CA . GLU A 1 103 ? -1.325 -10.590 2.710 1.00 52.72 103 GLU A CA 1
ATOM 764 C C . GLU A 1 103 ? -1.759 -12.054 2.775 1.00 51.46 103 GLU A C 1
ATOM 765 O O . GLU A 1 103 ? -2.321 -12.483 3.769 1.00 50.97 103 GLU A O 1
ATOM 771 N N . ALA A 1 104 ? -1.528 -12.821 1.717 1.00 49.99 104 ALA A N 1
ATOM 772 C CA . ALA A 1 104 ? -1.993 -14.236 1.694 1.00 47.31 104 ALA A CA 1
ATOM 773 C C . ALA A 1 104 ? -1.388 -15.108 2.821 1.00 46.84 104 ALA A C 1
ATOM 774 O O . ALA A 1 104 ? -2.110 -15.821 3.538 1.00 46.55 104 ALA A O 1
ATOM 776 N N . VAL A 1 105 ? -0.067 -15.065 2.940 1.00 46.78 105 VAL A N 1
ATOM 777 C CA . VAL A 1 105 ? 0.672 -15.835 3.931 1.00 48.70 105 VAL A CA 1
ATOM 778 C C . VAL A 1 105 ? 0.162 -15.624 5.376 1.00 50.80 105 VAL A C 1
ATOM 779 O O . VAL A 1 105 ? -0.267 -16.593 6.017 1.00 51.63 105 VAL A O 1
ATOM 783 N N . PRO A 1 106 ? 0.152 -14.373 5.877 1.00 52.84 106 PRO A N 1
ATOM 784 C CA . PRO A 1 106 ? -0.392 -14.212 7.227 1.00 54.39 106 PRO A CA 1
ATOM 785 C C . PRO A 1 106 ? -1.887 -14.523 7.290 1.00 55.66 106 PRO A C 1
ATOM 786 O O . PRO A 1 106 ? -2.349 -15.047 8.291 1.00 52.41 106 PRO A O 1
ATOM 790 N N . ARG A 1 107 ? -2.634 -14.200 6.228 1.00 51.56 107 ARG A N 1
ATOM 791 C CA . ARG A 1 107 ? -4.064 -14.470 6.218 1.00 53.58 107 ARG A CA 1
ATOM 792 C C . ARG A 1 107 ? -4.384 -15.942 6.408 1.00 53.96 107 ARG A C 1
ATOM 793 O O . ARG A 1 107 ? -5.303 -16.295 7.137 1.00 54.45 107 ARG A O 1
ATOM 801 N N . TYR A 1 108 ? -3.630 -16.795 5.743 1.00 54.64 108 TYR A N 1
ATOM 802 C CA . TYR A 1 108 ? -3.959 -18.207 5.716 1.00 57.52 108 TYR A CA 1
ATOM 803 C C . TYR A 1 108 ? -3.010 -19.049 6.540 1.00 59.75 108 TYR A C 1
ATOM 804 O O . TYR A 1 108 ? -3.117 -20.266 6.522 1.00 61.39 108 TYR A O 1
ATOM 813 N N . ASN A 1 109 ? -2.108 -18.399 7.267 1.00 61.47 109 ASN A N 1
ATOM 814 C CA . ASN A 1 109 ? -1.091 -19.083 8.083 1.00 65.42 109 ASN A CA 1
ATOM 815 C C . ASN A 1 109 ? -0.265 -20.068 7.264 1.00 64.36 109 ASN A C 1
ATOM 816 O O . ASN A 1 109 ? -0.027 -21.198 7.700 1.00 60.93 109 ASN A O 1
ATOM 821 N N . LEU A 1 110 ? 0.178 -19.623 6.083 1.00 60.52 110 LEU A N 1
ATOM 822 C CA . LEU A 1 110 ? 0.953 -20.489 5.195 1.00 59.63 110 LEU A CA 1
ATOM 823 C C . LEU A 1 110 ? 2.344 -20.663 5.779 1.00 62.16 110 LEU A C 1
ATOM 824 O O . LEU A 1 110 ? 2.859 -19.755 6.442 1.00 62.59 110 LEU A O 1
ATOM 829 N N . GLU A 1 111 ? 2.946 -21.818 5.515 1.00 62.05 111 GLU A N 1
ATOM 830 C CA . GLU A 1 111 ? 4.300 -22.118 5.972 1.00 64.92 111 GLU A CA 1
ATOM 831 C C . GLU A 1 111 ? 5.216 -22.480 4.790 1.00 65.93 111 GLU A C 1
ATOM 832 O O . GLU A 1 111 ? 4.744 -22.834 3.696 1.00 62.23 111 GLU A O 1
ATOM 838 N N . ARG A 1 112 ? 6.525 -22.388 5.013 1.00 66.12 112 ARG A N 1
ATOM 839 C CA . ARG A 1 112 ? 7.511 -22.765 3.996 1.00 67.54 112 ARG A CA 1
ATOM 840 C C . ARG A 1 112 ? 7.190 -24.157 3.471 1.00 65.81 112 ARG A C 1
ATOM 841 O O . ARG A 1 112 ? 6.805 -25.042 4.239 1.00 63.91 112 ARG A O 1
ATOM 849 N N . GLY A 1 113 ? 7.329 -24.341 2.163 1.00 65.44 113 GLY A N 1
ATOM 850 C CA . GLY A 1 113 ? 7.053 -25.628 1.533 1.00 65.42 113 GLY A CA 1
ATOM 851 C C . GLY A 1 113 ? 5.586 -25.883 1.227 1.00 64.09 113 GLY A C 1
ATOM 852 O O . GLY A 1 113 ? 5.259 -26.881 0.567 1.00 63.54 113 GLY A O 1
ATOM 853 N N . ASP A 1 114 ? 4.695 -25.000 1.680 1.00 59.16 114 ASP A N 1
ATOM 854 C CA . ASP A 1 114 ? 3.282 -25.162 1.363 1.00 58.89 114 ASP A CA 1
ATOM 855 C C . ASP A 1 114 ? 3.001 -25.013 -0.145 1.00 56.84 114 ASP A C 1
ATOM 856 O O . ASP A 1 114 ? 3.761 -24.390 -0.895 1.00 56.17 114 ASP A O 1
ATOM 861 N N . ILE A 1 115 ? 1.922 -25.640 -0.577 1.00 57.36 115 ILE A N 1
ATOM 862 C CA . ILE A 1 115 ? 1.559 -25.684 -1.987 1.00 57.56 115 ILE A CA 1
ATOM 863 C C . ILE A 1 115 ? 0.282 -24.893 -2.183 1.00 55.42 115 ILE A C 1
ATOM 864 O O . ILE A 1 115 ? -0.520 -24.779 -1.259 1.00 52.13 115 ILE A O 1
ATOM 869 N N . PHE A 1 116 ? 0.107 -24.343 -3.388 1.00 54.55 116 PHE A N 1
ATOM 870 C CA . PHE A 1 116 ? -1.019 -23.456 -3.695 1.00 52.70 116 PHE A CA 1
ATOM 871 C C . PHE A 1 116 ? -1.173 -23.191 -5.198 1.00 52.78 116 PHE A C 1
ATOM 872 O O . PHE A 1 116 ? -0.276 -23.497 -5.997 1.00 51.17 116 PHE A O 1
ATOM 880 N N . MET A 1 117 ? -2.256 -22.555 -5.572 1.00 30.00 117 MET A N 1
ATOM 881 C CA . MET A 1 117 ? -2.335 -21.957 -6.872 1.00 30.00 117 MET A CA 1
ATOM 882 C C . MET A 1 117 ? -3.004 -20.596 -6.816 1.00 30.00 117 MET A C 1
ATOM 883 O O . MET A 1 117 ? -3.855 -20.353 -6.000 1.00 30.00 117 MET A O 1
ATOM 888 N N . ILE A 1 118 ? -2.587 -19.701 -7.673 1.00 53.22 118 ILE A N 1
ATOM 889 C CA . ILE A 1 118 ? -3.165 -18.388 -7.702 1.00 51.16 118 ILE A CA 1
ATOM 890 C C . ILE A 1 118 ? -3.910 -18.221 -8.997 1.00 51.48 118 ILE A C 1
ATOM 891 O O . ILE A 1 118 ? -3.412 -18.550 -10.029 1.00 52.97 118 ILE A O 1
ATOM 896 N N . SER A 1 119 ? -5.122 -17.725 -8.927 1.00 51.82 119 SER A N 1
ATOM 897 C CA . SER A 1 119 ? -5.818 -17.324 -10.129 1.00 54.17 119 SER A CA 1
ATOM 898 C C . SER A 1 119 ? -5.987 -15.809 -10.071 1.00 53.58 119 SER A C 1
ATOM 899 O O . SER A 1 119 ? -6.337 -15.231 -9.018 1.00 51.02 119 SER A O 1
ATOM 902 N N . THR A 1 120 ? -5.738 -15.173 -11.197 1.00 49.66 120 THR A N 1
ATOM 903 C CA . THR A 1 120 ? -5.897 -13.728 -11.276 1.00 50.83 120 THR A CA 1
ATOM 904 C C . THR A 1 120 ? -6.342 -13.324 -12.671 1.00 47.95 120 THR A C 1
ATOM 905 O O . THR A 1 120 ? -6.470 -14.165 -13.564 1.00 50.63 120 THR A O 1
ATOM 909 N N . GLU A 1 121 ? -6.646 -12.050 -12.831 1.00 47.31 121 GLU A N 1
ATOM 910 C CA . GLU A 1 121 ? -7.045 -11.503 -14.120 1.00 45.64 121 GLU A CA 1
ATOM 911 C C . GLU A 1 121 ? -6.138 -10.359 -14.510 1.00 43.40 121 GLU A C 1
ATOM 912 O O . GLU A 1 121 ? -5.753 -9.554 -13.662 1.00 40.44 121 GLU A O 1
ATOM 918 N N . LEU A 1 122 ? -5.812 -10.312 -15.801 1.00 41.37 122 LEU A N 1
ATOM 919 C CA . LEU A 1 122 ? -4.973 -9.277 -16.418 1.00 41.98 122 LEU A CA 1
ATOM 920 C C . LEU A 1 122 ? -5.690 -8.719 -17.662 1.00 41.28 122 LEU A C 1
ATOM 921 O O . LEU A 1 122 ? -6.460 -9.445 -18.323 1.00 40.65 122 LEU A O 1
ATOM 926 N N . VAL A 1 123 ? -5.433 -7.449 -17.973 1.00 40.45 123 VAL A N 1
ATOM 927 C CA . VAL A 1 123 ? -5.842 -6.852 -19.273 1.00 41.28 123 VAL A CA 1
ATOM 928 C C . VAL A 1 123 ? -4.563 -6.397 -20.000 1.00 40.97 123 VAL A C 1
ATOM 929 O O . VAL A 1 123 ? -3.766 -5.621 -19.461 1.00 41.89 123 VAL A O 1
ATOM 933 N N . LEU A 1 124 ? -4.336 -6.932 -21.184 1.00 40.94 124 LEU A N 1
ATOM 934 C CA . LEU A 1 124 ? -3.191 -6.538 -21.986 1.00 41.65 124 LEU A CA 1
ATOM 935 C C . LEU A 1 124 ? -3.656 -5.576 -23.054 1.00 42.09 124 LEU A C 1
ATOM 936 O O . LEU A 1 124 ? -4.571 -5.896 -23.808 1.00 41.81 124 LEU A O 1
ATOM 941 N N . ASP A 1 125 ? -2.988 -4.427 -23.149 1.00 42.53 125 ASP A N 1
ATOM 942 C CA . ASP A 1 125 ? -3.146 -3.549 -24.316 1.00 44.31 125 ASP A CA 1
ATOM 943 C C . ASP A 1 125 ? -2.139 -4.014 -25.377 1.00 45.08 125 ASP A C 1
ATOM 944 O O . ASP A 1 125 ? -0.947 -3.788 -25.225 1.00 44.43 125 ASP A O 1
ATOM 949 N N . PRO A 1 126 ? -2.606 -4.693 -26.443 1.00 44.68 126 PRO A N 1
ATOM 950 C CA . PRO A 1 126 ? -1.638 -5.219 -27.400 1.00 45.73 126 PRO A CA 1
ATOM 951 C C . PRO A 1 126 ? -0.920 -4.125 -28.207 1.00 45.94 126 PRO A C 1
ATOM 952 O O . PRO A 1 126 ? 0.109 -4.406 -28.824 1.00 45.48 126 PRO A O 1
ATOM 956 N N . ASP A 1 127 ? -1.460 -2.903 -28.221 1.00 48.49 127 ASP A N 1
ATOM 957 C CA . ASP A 1 127 ? -0.801 -1.771 -28.915 1.00 50.44 127 ASP A CA 1
ATOM 958 C C . ASP A 1 127 ? 0.473 -1.337 -28.213 1.00 49.36 127 ASP A C 1
ATOM 959 O O . ASP A 1 127 ? 1.513 -1.167 -28.841 1.00 50.33 127 ASP A O 1
ATOM 964 N N . THR A 1 128 ? 0.372 -1.135 -26.908 1.00 48.41 128 THR A N 1
ATOM 965 C CA . THR A 1 128 ? 1.487 -0.558 -26.138 1.00 47.79 128 THR A CA 1
ATOM 966 C C . THR A 1 128 ? 2.313 -1.643 -25.453 1.00 45.73 128 THR A C 1
ATOM 967 O O . THR A 1 128 ? 3.465 -1.434 -25.096 1.00 46.18 128 THR A O 1
ATOM 971 N N . GLY A 1 129 ? 1.708 -2.815 -25.278 1.00 44.71 129 GLY A N 1
ATOM 972 C CA . GLY A 1 129 ? 2.313 -3.883 -24.494 1.00 44.81 129 GLY A CA 1
ATOM 973 C C . GLY A 1 129 ? 2.050 -3.699 -23.008 1.00 45.08 129 GLY A C 1
ATOM 974 O O . GLY A 1 129 ? 2.593 -4.431 -22.197 1.00 45.97 129 GLY A O 1
ATOM 975 N N . GLU A 1 130 ? 1.192 -2.737 -22.671 1.00 45.99 130 GLU A N 1
ATOM 976 C CA . GLU A 1 130 ? 0.812 -2.465 -21.303 1.00 46.24 130 GLU A CA 1
ATOM 977 C C . GLU A 1 130 ? -0.061 -3.571 -20.728 1.00 45.83 130 GLU A C 1
ATOM 978 O O . GLU A 1 130 ? -1.132 -3.908 -21.206 1.00 41.28 130 GLU A O 1
ATOM 984 N N . LEU A 1 131 ? 0.361 -3.996 -19.612 1.00 45.07 131 LEU A N 1
ATOM 985 C CA . LEU A 1 131 ? -0.242 -5.098 -18.910 1.00 47.15 131 LEU A CA 1
ATOM 986 C C . LEU A 1 131 ? -0.895 -4.549 -17.616 1.00 48.12 131 LEU A C 1
ATOM 987 O O . LEU A 1 131 ? -0.219 -3.903 -16.804 1.00 49.83 131 LEU A O 1
ATOM 992 N N . LEU A 1 132 ? -2.191 -4.669 -17.365 1.00 47.76 132 LEU A N 1
ATOM 993 C CA . LEU A 1 132 ? -2.845 -4.124 -16.164 1.00 47.74 132 LEU A CA 1
ATOM 994 C C . LEU A 1 132 ? -3.303 -5.302 -15.316 1.00 47.33 132 LEU A C 1
ATOM 995 O O . LEU A 1 132 ? -3.871 -6.277 -15.822 1.00 46.97 132 LEU A O 1
ATOM 1000 N N . TRP A 1 133 ? -2.980 -5.255 -14.034 1.00 47.16 133 TRP A N 1
ATOM 1001 C CA . TRP A 1 133 ? -3.357 -6.304 -13.099 1.00 47.39 133 TRP A CA 1
ATOM 1002 C C . TRP A 1 133 ? -4.721 -5.953 -12.498 1.00 49.17 133 TRP A C 1
ATOM 1003 O O . TRP A 1 133 ? -4.869 -4.882 -11.939 1.00 48.83 133 TRP A O 1
ATOM 1014 N N . ASN A 1 134 ? -5.693 -6.863 -12.630 1.00 49.66 134 ASN A N 1
ATOM 1015 C CA . ASN A 1 134 ? -7.028 -6.728 -12.038 1.00 52.12 134 ASN A CA 1
ATOM 1016 C C . ASN A 1 134 ? -6.965 -7.372 -10.661 1.00 51.48 134 ASN A C 1
ATOM 1017 O O . ASN A 1 134 ? -7.460 -8.486 -10.474 1.00 49.83 134 ASN A O 1
ATOM 1022 N N . ARG A 1 135 ? -6.289 -6.688 -9.730 1.00 49.87 135 ARG A N 1
ATOM 1023 C CA . ARG A 1 135 ? -5.964 -7.259 -8.406 1.00 53.06 135 ARG A CA 1
ATOM 1024 C C . ARG A 1 135 ? -7.194 -7.739 -7.653 1.00 51.29 135 ARG A C 1
ATOM 1025 O O . ARG A 1 135 ? -7.118 -8.727 -6.924 1.00 52.12 135 ARG A O 1
ATOM 1033 N N . ASP A 1 136 ? -8.298 -6.995 -7.786 1.00 50.13 136 ASP A N 1
ATOM 1034 C CA . ASP A 1 136 ? -9.563 -7.330 -7.080 1.00 52.33 136 ASP A CA 1
ATOM 1035 C C . ASP A 1 136 ? -10.016 -8.763 -7.379 1.00 52.25 136 ASP A C 1
ATOM 1036 O O . ASP A 1 136 ? -10.709 -9.356 -6.571 1.00 50.16 136 ASP A O 1
ATOM 1041 N N . LYS A 1 137 ? -9.623 -9.308 -8.535 1.00 51.87 137 LYS A N 1
ATOM 1042 C CA . LYS A 1 137 ? -9.968 -10.703 -8.872 1.00 55.83 137 LYS A CA 1
ATOM 1043 C C . LYS A 1 137 ? -8.900 -11.770 -8.504 1.00 53.89 137 LYS A C 1
ATOM 1044 O O . LYS A 1 137 ? -8.980 -12.908 -8.935 1.00 58.70 137 LYS A O 1
ATOM 1050 N N . THR A 1 138 ? -7.908 -11.417 -7.711 1.00 51.13 138 THR A N 1
ATOM 1051 C CA . THR A 1 138 ? -6.859 -12.366 -7.389 1.00 51.50 138 THR A CA 1
ATOM 1052 C C . THR A 1 138 ? -7.352 -13.318 -6.306 1.00 53.35 138 THR A C 1
ATOM 1053 O O . THR A 1 138 ? -7.886 -12.863 -5.308 1.00 55.22 138 THR A O 1
ATOM 1057 N N . GLN A 1 139 ? -7.182 -14.625 -6.489 1.00 56.46 139 GLN A N 1
ATOM 1058 C CA . GLN A 1 139 ? -7.564 -15.599 -5.445 1.00 58.05 139 GLN A CA 1
ATOM 1059 C C . GLN A 1 139 ? -6.562 -16.710 -5.284 1.00 56.81 139 GLN A C 1
ATOM 1060 O O . GLN A 1 139 ? -5.864 -17.077 -6.223 1.00 55.05 139 GLN A O 1
ATOM 1066 N N . LEU A 1 140 ? -6.495 -17.214 -4.060 1.00 54.01 140 LEU A N 1
ATOM 1067 C CA . LEU A 1 140 ? -5.594 -18.281 -3.694 1.00 53.19 140 LEU A CA 1
ATOM 1068 C C . LEU A 1 140 ? -6.376 -19.504 -3.287 1.00 53.92 140 LEU A C 1
ATOM 1069 O O . LEU A 1 140 ? -7.325 -19.433 -2.482 1.00 56.69 140 LEU A O 1
ATOM 1074 N N . ILE A 1 141 ? -5.980 -20.635 -3.838 1.00 53.20 141 ILE A N 1
ATOM 1075 C CA . ILE A 1 141 ? -6.383 -21.906 -3.292 1.00 53.67 141 ILE A CA 1
ATOM 1076 C C . ILE A 1 141 ? -5.109 -22.533 -2.757 1.00 51.47 141 ILE A C 1
ATOM 1077 O O . ILE A 1 141 ? -4.076 -22.498 -3.428 1.00 47.85 141 ILE A O 1
ATOM 1082 N N . TYR A 1 142 ? -5.181 -23.072 -1.543 1.00 48.67 142 TYR A N 1
ATOM 1083 C CA . TYR A 1 142 ? -3.983 -23.561 -0.846 1.00 49.64 142 TYR A CA 1
ATOM 1084 C C . TYR A 1 142 ? -4.264 -24.904 -0.175 1.00 49.51 142 TYR A C 1
ATOM 1085 O O . TYR A 1 142 ? -5.408 -25.270 0.018 1.00 52.19 142 TYR A O 1
ATOM 1094 N N . TRP A 1 143 ? -3.212 -25.636 0.151 1.00 50.74 143 TRP A N 1
ATOM 1095 C CA . TRP A 1 143 ? -3.355 -26.983 0.697 1.00 50.26 143 TRP A CA 1
ATOM 1096 C C . TRP A 1 143 ? -3.083 -26.969 2.211 1.00 51.37 143 TRP A C 1
ATOM 1097 O O . TRP A 1 143 ? -2.122 -26.379 2.658 1.00 50.57 143 TRP A O 1
ATOM 1108 N N . ILE A 1 144 ? -3.959 -27.629 2.960 1.00 51.97 144 ILE A N 1
ATOM 1109 C CA . ILE A 1 144 ? -3.971 -27.617 4.409 1.00 55.96 144 ILE A CA 1
ATOM 1110 C C . ILE A 1 144 ? -3.653 -29.024 4.956 1.00 55.99 144 ILE A C 1
ATOM 1111 O O . ILE A 1 144 ? -4.121 -30.043 4.427 1.00 54.44 144 ILE A O 1
ATOM 1116 N N . ARG A 1 145 ? -2.874 -29.063 6.025 1.00 59.34 145 ARG A N 1
ATOM 1117 C CA . ARG A 1 145 ? -2.480 -30.332 6.658 1.00 62.95 145 ARG A CA 1
ATOM 1118 C C . ARG A 1 145 ? -3.710 -31.084 7.166 1.00 63.22 145 ARG A C 1
ATOM 1119 O O . ARG A 1 145 ? -4.591 -30.488 7.792 1.00 64.04 145 ARG A O 1
ATOM 1127 N N . SER A 1 146 ? -3.754 -32.393 6.904 1.00 64.31 146 SER A N 1
ATOM 1128 C CA . SER A 1 146 ? -4.961 -33.215 7.129 1.00 69.86 146 SER A CA 1
ATOM 1129 C C . SER A 1 146 ? -5.573 -33.087 8.536 1.00 74.21 146 SER A C 1
ATOM 1130 O O . SER A 1 146 ? -6.795 -33.041 8.687 1.00 77.49 146 SER A O 1
ATOM 1133 N N . ASP A 1 147 ? -4.716 -32.985 9.542 1.00 76.16 147 ASP A N 1
ATOM 1134 C CA . ASP A 1 147 ? -5.147 -32.857 10.934 1.00 82.22 147 ASP A CA 1
ATOM 1135 C C . ASP A 1 147 ? -5.805 -31.499 11.282 1.00 86.29 147 ASP A C 1
ATOM 1136 O O . ASP A 1 147 ? -6.077 -31.238 12.456 1.00 85.84 147 ASP A O 1
ATOM 1141 N N . ARG A 1 148 ? -6.033 -30.643 10.279 1.00 83.64 148 ARG A N 1
ATOM 1142 C CA . ARG A 1 148 ? -6.704 -29.354 10.462 1.00 87.18 148 ARG A CA 1
ATOM 1143 C C . ARG A 1 148 ? -7.892 -29.192 9.511 1.00 86.58 148 ARG A C 1
ATOM 1144 O O . ARG A 1 148 ? -8.325 -30.148 8.865 1.00 85.07 148 ARG A O 1
ATOM 1152 N N . ARG B 1 10 ? -9.836 20.761 -8.161 1.00 104.89 10 ARG B N 1
ATOM 1153 C CA . ARG B 1 10 ? -9.610 20.196 -9.516 1.00 108.68 10 ARG B CA 1
ATOM 1154 C C . ARG B 1 10 ? -10.095 18.747 -9.577 1.00 103.17 10 ARG B C 1
ATOM 1155 O O . ARG B 1 10 ? -9.408 17.891 -10.123 1.00 100.25 10 ARG B O 1
ATOM 1163 N N . GLY B 1 11 ? -11.266 18.478 -9.000 1.00 101.27 11 GLY B N 1
ATOM 1164 C CA . GLY B 1 11 ? -11.811 17.115 -8.920 1.00 96.18 11 GLY B CA 1
ATOM 1165 C C . GLY B 1 11 ? -12.783 16.820 -10.027 1.00 96.07 11 GLY B C 1
ATOM 1166 O O . GLY B 1 11 ? -13.912 17.279 -9.974 1.00 101.65 11 GLY B O 1
ATOM 1167 N N . GLU B 1 12 ? -12.336 16.044 -11.014 1.00 92.00 12 GLU B N 1
ATOM 1168 C CA . GLU B 1 12 ? -13.110 15.752 -12.220 1.00 91.64 12 GLU B CA 1
ATOM 1169 C C . GLU B 1 12 ? -13.291 14.254 -12.533 1.00 83.69 12 GLU B C 1
ATOM 1170 O O . GLU B 1 12 ? -12.565 13.380 -12.041 1.00 79.47 12 GLU B O 1
ATOM 1176 N N . VAL B 1 13 ? -14.258 14.001 -13.401 1.00 81.29 13 VAL B N 1
ATOM 1177 C CA . VAL B 1 13 ? -14.658 12.655 -13.779 1.00 80.00 13 VAL B CA 1
ATOM 1178 C C . VAL B 1 13 ? -14.769 12.549 -15.294 1.00 78.77 13 VAL B C 1
ATOM 1179 O O . VAL B 1 13 ? -15.415 13.386 -15.915 1.00 78.94 13 VAL B O 1
ATOM 1183 N N . ARG B 1 14 ? -14.126 11.534 -15.875 1.00 77.53 14 ARG B N 1
ATOM 1184 C CA . ARG B 1 14 ? -14.281 11.200 -17.291 1.00 79.33 14 ARG B CA 1
ATOM 1185 C C . ARG B 1 14 ? -14.646 9.717 -17.412 1.00 76.56 14 ARG B C 1
ATOM 1186 O O . ARG B 1 14 ? -14.210 8.916 -16.594 1.00 75.26 14 ARG B O 1
ATOM 1194 N N . SER B 1 15 ? -15.442 9.367 -18.426 1.00 73.43 15 SER B N 1
ATOM 1195 C CA . SER B 1 15 ? -15.849 7.983 -18.642 1.00 73.36 15 SER B CA 1
ATOM 1196 C C . SER B 1 15 ? -16.005 7.567 -20.114 1.00 74.17 15 SER B C 1
ATOM 1197 O O . SER B 1 15 ? -16.092 8.390 -21.018 1.00 73.78 15 SER B O 1
ATOM 1200 N N . GLU B 1 16 ? -16.023 6.260 -20.331 1.00 49.46 16 GLU B N 1
ATOM 1201 C CA . GLU B 1 16 ? -16.348 5.701 -21.638 1.00 51.91 16 GLU B CA 1
ATOM 1202 C C . GLU B 1 16 ? -16.819 4.268 -21.467 1.00 50.02 16 GLU B C 1
ATOM 1203 O O . GLU B 1 16 ? -16.586 3.630 -20.420 1.00 48.07 16 GLU B O 1
ATOM 1209 N N . LEU B 1 17 ? -17.507 3.787 -22.480 1.00 50.02 17 LEU B N 1
ATOM 1210 C CA . LEU B 1 17 ? -17.977 2.431 -22.472 1.00 50.87 17 LEU B CA 1
ATOM 1211 C C . LEU B 1 17 ? -16.917 1.518 -23.031 1.00 52.10 17 LEU B C 1
ATOM 1212 O O . LEU B 1 17 ? -16.107 1.883 -23.886 1.00 53.44 17 LEU B O 1
ATOM 1217 N N . ILE B 1 18 ? -16.929 0.320 -22.556 1.00 50.85 18 ILE B N 1
ATOM 1218 C CA . ILE B 1 18 ? -16.135 -0.715 -23.149 1.00 50.90 18 ILE B CA 1
ATOM 1219 C C . ILE B 1 18 ? -17.002 -1.970 -23.257 1.00 50.39 18 ILE B C 1
ATOM 1220 O O . ILE B 1 18 ? -17.906 -2.185 -22.463 1.00 51.46 18 ILE B O 1
ATOM 1225 N N . THR B 1 19 ? -16.754 -2.801 -24.245 1.00 48.22 19 THR B N 1
ATOM 1226 C CA . THR B 1 19 ? -17.611 -3.922 -24.560 1.00 50.66 19 THR B CA 1
ATOM 1227 C C . THR B 1 19 ? -16.868 -5.223 -24.301 1.00 50.65 19 THR B C 1
ATOM 1228 O O . THR B 1 19 ? -15.696 -5.352 -24.665 1.00 49.10 19 THR B O 1
ATOM 1232 N N . LYS B 1 20 ? -17.558 -6.137 -23.624 1.00 50.50 20 LYS B N 1
ATOM 1233 C CA . LYS B 1 20 ? -17.062 -7.463 -23.316 1.00 52.51 20 LYS B CA 1
ATOM 1234 C C . LYS B 1 20 ? -18.200 -8.395 -23.696 1.00 54.69 20 LYS B C 1
ATOM 1235 O O . LYS B 1 20 ? -19.180 -8.522 -22.957 1.00 55.08 20 LYS B O 1
ATOM 1241 N N . GLY B 1 21 ? -18.088 -9.018 -24.866 1.00 57.21 21 GLY B N 1
ATOM 1242 C CA . GLY B 1 21 ? -19.178 -9.839 -25.399 1.00 57.56 21 GLY B CA 1
ATOM 1243 C C . GLY B 1 21 ? -20.379 -8.942 -25.575 1.00 58.98 21 GLY B C 1
ATOM 1244 O O . GLY B 1 21 ? -20.287 -7.910 -26.234 1.00 59.77 21 GLY B O 1
ATOM 1245 N N . GLU B 1 22 ? -21.487 -9.277 -24.926 1.00 60.71 22 GLU B N 1
ATOM 1246 C CA . GLU B 1 22 ? -22.687 -8.445 -24.998 1.00 63.50 22 GLU B CA 1
ATOM 1247 C C . GLU B 1 22 ? -22.803 -7.427 -23.869 1.00 61.81 22 GLU B C 1
ATOM 1248 O O . GLU B 1 22 ? -23.748 -6.658 -23.829 1.00 62.64 22 GLU B O 1
ATOM 1254 N N . LYS B 1 23 ? -21.835 -7.415 -22.969 1.00 58.42 23 LYS B N 1
ATOM 1255 C CA . LYS B 1 23 ? -21.927 -6.583 -21.786 1.00 57.31 23 LYS B CA 1
ATOM 1256 C C . L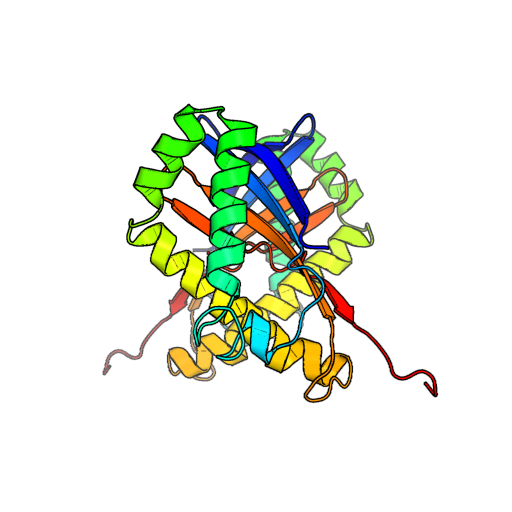YS B 1 23 ? -21.192 -5.263 -22.027 1.00 52.35 23 LYS B C 1
ATOM 1257 O O . LYS B 1 23 ? -20.123 -5.228 -22.623 1.00 48.83 23 LYS B O 1
ATOM 1263 N N . LYS B 1 24 ? -21.780 -4.173 -21.577 1.00 48.53 24 LYS B N 1
ATOM 1264 C CA . LYS B 1 24 ? -21.106 -2.906 -21.605 1.00 47.78 24 LYS B CA 1
ATOM 1265 C C . LYS B 1 24 ? -20.626 -2.592 -20.196 1.00 47.52 24 LYS B C 1
ATOM 1266 O O . LYS B 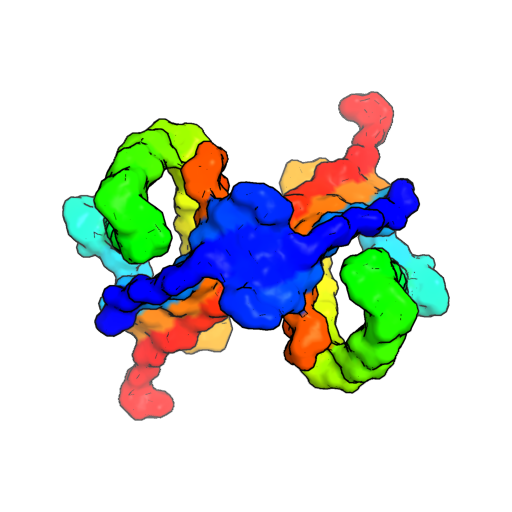1 24 ? -21.397 -2.684 -19.261 1.00 45.25 24 LYS B O 1
ATOM 1272 N N . LEU B 1 25 ? -19.363 -2.212 -20.050 1.00 44.42 25 LEU B N 1
ATOM 1273 C CA . LEU B 1 25 ? -18.864 -1.736 -18.754 1.00 45.44 25 LEU B CA 1
ATOM 1274 C C . LEU B 1 25 ? -18.477 -0.275 -18.899 1.00 43.62 25 LEU B C 1
ATOM 1275 O O . LEU B 1 25 ? -18.332 0.242 -20.012 1.00 44.56 25 LEU B O 1
ATOM 1280 N N . VAL B 1 26 ? -18.316 0.376 -17.764 1.00 43.83 26 VAL B N 1
ATOM 1281 C CA . VAL B 1 26 ? -17.968 1.782 -17.729 1.00 42.62 26 VAL B CA 1
ATOM 1282 C C . VAL B 1 26 ? -16.573 1.940 -17.152 1.00 41.78 26 VAL B C 1
ATOM 1283 O O . VAL B 1 26 ? -16.327 1.594 -15.991 1.00 43.36 26 VAL B O 1
ATOM 1287 N N . LEU B 1 27 ? -15.651 2.423 -17.989 1.00 41.46 27 LEU B N 1
ATOM 1288 C CA . LEU B 1 27 ? -14.330 2.863 -17.538 1.00 42.05 27 LEU B CA 1
ATOM 1289 C C . LEU B 1 27 ? -14.439 4.277 -17.010 1.00 43.17 27 LEU B C 1
ATOM 1290 O O . LEU B 1 27 ? -14.923 5.172 -17.712 1.00 41.28 27 LEU B O 1
ATOM 1295 N N . ILE B 1 28 ? -14.048 4.476 -15.751 1.00 43.42 28 ILE B N 1
ATOM 1296 C CA . ILE B 1 28 ? -14.159 5.772 -15.130 1.00 44.92 28 ILE B CA 1
ATOM 1297 C C . ILE B 1 28 ? -12.782 6.273 -14.708 1.00 47.11 28 ILE B C 1
ATOM 1298 O O . ILE B 1 28 ? -12.043 5.578 -14.001 1.00 46.60 28 ILE B O 1
ATOM 1303 N N . ARG B 1 29 ? -12.447 7.478 -15.148 1.00 46.81 29 ARG B N 1
ATOM 1304 C CA . ARG B 1 29 ? -11.235 8.168 -14.727 1.00 51.62 29 ARG B CA 1
ATOM 1305 C C . ARG B 1 29 ? -11.651 9.209 -13.725 1.00 50.89 29 ARG B C 1
ATOM 1306 O O . ARG B 1 29 ? -12.425 10.098 -14.051 1.00 50.24 29 ARG B O 1
ATOM 1314 N N . TRP B 1 30 ? -11.151 9.086 -12.502 1.00 51.01 30 TRP B N 1
ATOM 1315 C CA . TRP B 1 30 ? -11.633 9.894 -11.395 1.00 53.70 30 TRP B CA 1
ATOM 1316 C C . TRP B 1 30 ? -10.488 10.617 -10.692 1.00 54.94 30 TRP B C 1
ATOM 1317 O O . TRP B 1 30 ? -9.555 9.983 -10.211 1.00 54.06 30 TRP B O 1
ATOM 1328 N N . ASN B 1 31 ? -10.540 11.943 -10.668 1.00 55.97 31 ASN B N 1
ATOM 1329 C CA . ASN B 1 31 ? -9.620 12.718 -9.844 1.00 56.25 31 ASN B CA 1
ATOM 1330 C C . ASN B 1 31 ? -10.367 13.274 -8.656 1.00 54.15 31 ASN B C 1
ATOM 1331 O O . ASN B 1 31 ? -11.383 13.924 -8.826 1.00 55.73 31 ASN B O 1
ATOM 1336 N N . THR B 1 32 ? -9.842 13.018 -7.458 1.00 52.66 32 THR B N 1
ATOM 1337 C CA . THR B 1 32 ? -10.490 13.409 -6.202 1.00 52.36 32 THR B CA 1
ATOM 1338 C C . THR B 1 32 ? -10.633 14.911 -6.059 1.00 54.79 32 THR B C 1
ATOM 1339 O O . THR B 1 32 ? -11.508 15.399 -5.345 1.00 57.72 32 THR B O 1
ATOM 1343 N N . GLY B 1 33 ? -9.721 15.629 -6.705 1.00 56.58 33 GLY B N 1
ATOM 1344 C CA . GLY B 1 33 ? -9.539 17.035 -6.475 1.00 58.15 33 GLY B CA 1
ATOM 1345 C C . GLY B 1 33 ? -8.555 17.257 -5.348 1.00 56.91 33 GLY B C 1
ATOM 1346 O O . GLY B 1 33 ? -8.109 16.317 -4.665 1.00 53.85 33 GLY B O 1
ATOM 1347 N N . LYS B 1 34 ? -8.216 18.524 -5.187 1.00 57.78 34 LYS B N 1
ATOM 1348 C CA . LYS B 1 34 ? -7.233 18.992 -4.211 1.00 59.14 34 LYS B CA 1
ATOM 1349 C C . LYS B 1 34 ? -7.845 18.831 -2.819 1.00 57.76 34 LYS B C 1
ATOM 1350 O O . LYS B 1 34 ? -8.908 19.384 -2.536 1.00 59.21 34 LYS B O 1
ATOM 1356 N N . THR B 1 35 ? -7.202 18.058 -1.965 1.00 54.17 35 THR B N 1
ATOM 1357 C CA . THR B 1 35 ? -7.812 17.693 -0.688 1.00 55.39 35 THR B CA 1
ATOM 1358 C C . THR B 1 35 ? -6.740 17.303 0.327 1.00 54.79 35 THR B C 1
ATOM 1359 O O . THR B 1 35 ? -5.563 17.431 0.053 1.00 56.77 35 THR B O 1
ATOM 1363 N N . SER B 1 36 ? -7.156 16.856 1.501 1.00 56.36 36 SER B N 1
ATOM 1364 C CA . SER B 1 36 ? -6.231 16.404 2.528 1.00 56.87 36 SER B CA 1
ATOM 1365 C C . SER B 1 36 ? -6.737 15.071 2.989 1.00 57.39 36 SER B C 1
ATOM 1366 O O . SER B 1 36 ? -7.885 14.717 2.690 1.00 55.55 36 SER B O 1
ATOM 1369 N N . ALA B 1 37 ? -5.885 14.354 3.721 1.00 56.88 37 ALA B N 1
ATOM 1370 C CA . ALA B 1 37 ? -6.211 13.037 4.272 1.00 58.17 37 ALA B CA 1
ATOM 1371 C C . ALA B 1 37 ? -7.418 13.071 5.206 1.00 57.40 37 ALA B C 1
ATOM 1372 O O . ALA B 1 37 ? -8.330 12.253 5.086 1.00 57.80 37 ALA B O 1
ATOM 1374 N N . GLY B 1 38 ? -7.425 14.017 6.139 1.00 60.86 38 GLY B N 1
ATOM 1375 C CA . GLY B 1 38 ? -8.572 14.206 7.025 1.00 61.60 38 GLY B CA 1
ATOM 1376 C C . GLY B 1 38 ? -9.893 14.399 6.282 1.00 60.80 38 GLY B C 1
ATOM 1377 O O . GLY B 1 38 ? -10.914 13.819 6.652 1.00 60.88 38 GLY B O 1
ATOM 1378 N N . ARG B 1 39 ? -9.882 15.228 5.244 1.00 61.18 39 ARG B N 1
ATOM 1379 C CA . ARG B 1 39 ? -11.099 15.502 4.470 1.00 64.29 39 ARG B CA 1
ATOM 1380 C C . ARG B 1 39 ? -11.543 14.287 3.675 1.00 59.05 39 ARG B C 1
ATOM 1381 O O . ARG B 1 39 ? -12.716 13.958 3.628 1.00 58.69 39 ARG B O 1
ATOM 1389 N N . LEU B 1 40 ? -10.589 13.652 3.024 1.00 56.23 40 LEU B N 1
ATOM 1390 C CA . LEU B 1 40 ? -10.905 12.605 2.056 1.00 55.55 40 LEU B CA 1
ATOM 1391 C C . LEU B 1 40 ? -11.197 11.275 2.741 1.00 54.88 40 LEU B C 1
ATOM 1392 O O . LEU B 1 40 ? -12.186 10.610 2.426 1.00 55.92 40 LEU B O 1
ATOM 1397 N N . PHE B 1 41 ? -10.320 10.893 3.661 1.00 56.83 41 PHE B N 1
ATOM 1398 C CA . PHE B 1 41 ? -10.378 9.578 4.304 1.00 58.94 41 PHE B CA 1
ATOM 1399 C C . PHE B 1 41 ? -10.847 9.617 5.759 1.00 62.48 41 PHE B C 1
ATOM 1400 O O . PHE B 1 41 ? -11.139 8.564 6.319 1.00 65.82 41 PHE B O 1
ATOM 1408 N N . GLY B 1 42 ? -10.923 10.802 6.358 1.00 82.22 42 GLY B N 1
ATOM 1409 C CA . GLY B 1 42 ? -11.224 10.946 7.796 1.00 89.98 42 GLY B CA 1
ATOM 1410 C C . GLY B 1 42 ? -12.541 11.644 8.111 1.00 94.47 42 GLY B C 1
ATOM 1411 O O . GLY B 1 42 ? -13.467 11.648 7.294 1.00 87.06 42 GLY B O 1
ATOM 1412 N N . ARG B 1 43 ? -12.616 12.254 9.298 1.00 106.28 43 ARG B N 1
ATOM 1413 C CA . ARG B 1 43 ? -13.873 12.823 9.814 1.00 115.22 43 ARG B CA 1
ATOM 1414 C C . ARG B 1 43 ? -14.050 14.333 9.581 1.00 118.36 43 ARG B C 1
ATOM 1415 O O . ARG B 1 43 ? -15.034 14.914 10.042 1.00 124.17 43 ARG B O 1
ATOM 1423 N N . TYR B 1 44 ? -13.111 14.964 8.875 1.00 117.84 44 TYR B N 1
ATOM 1424 C CA . TYR B 1 44 ? -13.155 16.420 8.640 1.00 121.18 44 TYR B CA 1
ATOM 1425 C C . TYR B 1 44 ? -13.935 16.818 7.378 1.00 118.87 44 TYR B C 1
ATOM 1426 O O . TYR B 1 44 ? -14.151 18.006 7.132 1.00 121.30 44 TYR B O 1
ATOM 1435 N N . GLY B 1 45 ? -14.347 15.836 6.581 1.00 114.64 45 GLY B N 1
ATOM 1436 C CA . GLY B 1 45 ? -15.140 16.103 5.385 1.00 116.93 45 GLY B CA 1
ATOM 1437 C C . GLY B 1 45 ? -16.583 16.389 5.755 1.00 122.46 45 GLY B C 1
ATOM 1438 O O . GLY B 1 45 ? -16.950 16.248 6.924 1.00 122.81 45 GLY B O 1
ATOM 1439 N N . PRO B 1 46 ? -17.412 16.795 4.767 1.00 128.80 46 PRO B N 1
ATOM 1440 C CA . PRO B 1 46 ? -18.844 17.051 4.962 1.00 133.96 46 PRO B CA 1
ATOM 1441 C C . PRO B 1 46 ? -19.521 16.090 5.948 1.00 132.28 46 PRO B C 1
ATOM 1442 O O . PRO B 1 46 ? -19.387 14.870 5.836 1.00 127.13 46 PRO B O 1
ATOM 1446 N N . GLY B 1 47 ? -20.252 16.657 6.901 1.00 139.57 47 GLY B N 1
ATOM 1447 C CA . GLY B 1 47 ? -20.685 15.922 8.080 1.00 142.63 47 GLY B CA 1
ATOM 1448 C C . GLY B 1 47 ? -19.467 15.731 8.961 1.00 137.14 47 GLY B C 1
ATOM 1449 O O . GLY B 1 47 ? -18.621 16.618 9.058 1.00 137.33 47 GLY B O 1
ATOM 1450 N N . GLY B 1 48 ? -19.381 14.578 9.610 1.00 135.13 48 GLY B N 1
ATOM 1451 C CA . GLY B 1 48 ? -18.149 14.156 10.274 1.00 130.78 48 GLY B CA 1
ATOM 1452 C C . GLY B 1 48 ? -17.594 12.968 9.516 1.00 120.70 48 GLY B C 1
ATOM 1453 O O . GLY B 1 48 ? -17.071 12.030 10.112 1.00 119.82 48 GLY B O 1
ATOM 1454 N N . ARG B 1 49 ? -17.697 13.026 8.190 1.00 113.72 49 ARG B N 1
ATOM 1455 C CA . ARG B 1 49 ? -17.574 11.836 7.348 1.00 109.26 49 ARG B CA 1
ATOM 1456 C C . ARG B 1 49 ? -16.442 11.918 6.315 1.00 97.00 49 ARG B C 1
ATOM 1457 O O . ARG B 1 49 ? -16.037 13.015 5.917 1.00 92.62 49 ARG B O 1
ATOM 1465 N N . PRO B 1 50 ? -15.919 10.749 5.892 1.00 86.90 50 PRO B N 1
ATOM 1466 C CA . PRO B 1 50 ? -15.066 10.715 4.722 1.00 81.25 50 PRO B CA 1
ATOM 1467 C C . PRO B 1 50 ? -15.809 11.232 3.499 1.00 76.98 50 PRO B C 1
ATOM 1468 O O . PRO B 1 50 ? -16.907 10.770 3.199 1.00 80.22 50 PRO B O 1
ATOM 1472 N N . GLU B 1 51 ? -15.209 12.200 2.818 1.00 66.02 51 GLU B N 1
ATOM 1473 C CA . GLU B 1 51 ? -15.795 12.759 1.603 1.00 66.08 51 GLU B CA 1
ATOM 1474 C C . GLU B 1 51 ? -15.757 11.726 0.482 1.00 56.98 51 GLU B C 1
ATOM 1475 O O . GLU B 1 51 ? -16.536 11.790 -0.464 1.00 56.58 51 GLU B O 1
ATOM 1481 N N . PHE B 1 52 ? -14.842 10.771 0.618 1.00 53.58 52 PHE B N 1
ATOM 1482 C CA . PHE B 1 52 ? -14.595 9.736 -0.379 1.00 49.00 52 PHE B CA 1
ATOM 1483 C C . PHE B 1 52 ? -15.859 9.201 -1.034 1.00 49.08 52 PHE B C 1
ATOM 1484 O O . PHE B 1 52 ? -15.957 9.147 -2.270 1.00 44.72 52 PHE B O 1
ATOM 1492 N N . PHE B 1 53 ? -16.805 8.801 -0.196 1.00 47.99 53 PHE B N 1
ATOM 1493 C CA . PHE B 1 53 ? -17.980 8.083 -0.658 1.00 49.70 53 PHE B CA 1
ATOM 1494 C C . PHE B 1 53 ? -18.930 8.952 -1.469 1.00 50.84 53 PHE B C 1
ATOM 1495 O O . PHE B 1 53 ? -19.488 8.513 -2.491 1.00 49.53 53 PHE B O 1
ATOM 1503 N N . LYS B 1 54 ? -19.072 10.191 -1.013 1.00 53.44 54 LYS B N 1
ATOM 1504 C CA . LYS B 1 54 ? -19.842 11.201 -1.706 1.00 56.98 54 LYS B CA 1
ATOM 1505 C C . LYS B 1 54 ? -19.236 11.502 -3.075 1.00 53.74 54 LYS B C 1
ATOM 1506 O O . LYS B 1 54 ? -19.952 11.647 -4.062 1.00 52.87 54 LYS B O 1
ATOM 1512 N N . LEU B 1 55 ? -17.911 11.608 -3.114 1.00 51.47 55 LEU B N 1
ATOM 1513 C CA . LEU B 1 55 ? -17.200 11.862 -4.355 1.00 49.79 55 LEU B CA 1
ATOM 1514 C C . LEU B 1 55 ? -17.346 10.655 -5.283 1.00 48.87 55 LEU B C 1
ATOM 1515 O O . LEU B 1 55 ? -17.669 10.809 -6.460 1.00 45.46 55 LEU B O 1
ATOM 1520 N N . LEU B 1 56 ? -17.152 9.456 -4.738 1.00 45.56 56 LEU B N 1
ATOM 1521 C CA . LEU B 1 56 ? -17.211 8.259 -5.558 1.00 45.39 56 LEU B CA 1
ATOM 1522 C C . LEU B 1 56 ? -18.603 8.097 -6.187 1.00 45.65 56 LEU B C 1
ATOM 1523 O O . LEU B 1 56 ? -18.745 7.786 -7.386 1.00 42.91 56 LEU B O 1
ATOM 1528 N N . PHE B 1 57 ? -19.617 8.299 -5.360 1.00 47.15 57 PHE B N 1
ATOM 1529 C CA . PHE B 1 57 ? -20.997 8.103 -5.757 1.00 49.11 57 PHE B CA 1
ATOM 1530 C C . PHE B 1 57 ? -21.440 9.080 -6.839 1.00 48.34 57 PHE B C 1
ATOM 1531 O O . PHE B 1 57 ? -22.156 8.696 -7.768 1.00 47.11 57 PHE B O 1
ATOM 1539 N N . GLY B 1 58 ? -21.022 10.328 -6.709 1.00 48.37 58 GLY B N 1
ATOM 1540 C CA . GLY B 1 58 ? -21.256 11.322 -7.759 1.00 49.13 58 GLY B CA 1
ATOM 1541 C C . GLY B 1 58 ? -20.531 10.943 -9.038 1.00 48.19 58 GLY B C 1
ATOM 1542 O O . GLY B 1 58 ? -21.078 11.086 -10.142 1.00 48.15 58 GLY B O 1
ATOM 1543 N N . ALA B 1 59 ? -19.305 10.443 -8.887 1.00 45.25 59 ALA B N 1
ATOM 1544 C CA . ALA B 1 59 ? -18.541 10.001 -10.033 1.00 47.04 59 ALA B CA 1
ATOM 1545 C C . ALA B 1 59 ? -19.247 8.849 -10.790 1.00 45.28 59 ALA B C 1
ATOM 1546 O O . ALA B 1 59 ? -19.330 8.859 -12.028 1.00 47.16 59 ALA B O 1
ATOM 1548 N N . VAL B 1 60 ? -19.800 7.896 -10.056 1.00 43.19 60 VAL B N 1
ATOM 1549 C CA . VAL B 1 60 ? -20.487 6.757 -10.676 1.00 43.57 60 VAL B CA 1
ATOM 1550 C C . VAL B 1 60 ? -21.812 7.157 -11.333 1.00 43.75 60 VAL B C 1
ATOM 1551 O O . VAL B 1 60 ? -22.069 6.818 -12.485 1.00 42.71 60 VAL B O 1
ATOM 1555 N N . ALA B 1 61 ? -22.624 7.903 -10.593 1.00 43.37 61 ALA B N 1
ATOM 1556 C CA . ALA B 1 61 ? -23.923 8.322 -11.062 1.00 45.11 61 ALA B CA 1
ATOM 1557 C C . ALA B 1 61 ? -23.750 9.186 -12.307 1.00 45.94 61 ALA B C 1
ATOM 1558 O O . ALA B 1 61 ? -24.450 8.985 -13.295 1.00 45.18 61 ALA B O 1
ATOM 1560 N N . GLY B 1 62 ? -22.807 10.136 -12.233 1.00 46.41 62 GLY B N 1
ATOM 1561 C CA . GLY B 1 62 ? -22.496 11.027 -13.344 1.00 47.67 62 GLY B CA 1
ATOM 1562 C C . GLY B 1 62 ? -22.061 10.255 -14.584 1.00 47.16 62 GLY B C 1
ATOM 1563 O O . GLY B 1 62 ? -22.526 10.539 -15.672 1.00 49.12 62 GLY B O 1
ATOM 1564 N N . SER B 1 63 ? -21.177 9.280 -14.414 1.00 45.38 63 SER B N 1
ATOM 1565 C CA . SER B 1 63 ? -20.720 8.472 -15.543 1.00 46.97 63 SER B CA 1
ATOM 1566 C C . SER B 1 63 ? -21.854 7.639 -16.133 1.00 47.40 63 SER B C 1
ATOM 1567 O O . SER B 1 63 ? -21.936 7.464 -17.353 1.00 46.26 63 SER B O 1
ATOM 1570 N N . LEU B 1 64 ? -22.741 7.129 -15.286 1.00 44.37 64 LEU B N 1
ATOM 1571 C CA . LEU B 1 64 ? -23.852 6.345 -15.813 1.00 45.24 64 LEU B CA 1
ATOM 1572 C C . LEU B 1 64 ? -24.790 7.195 -16.680 1.00 47.73 64 LEU B C 1
ATOM 1573 O O . LEU B 1 64 ? -25.263 6.740 -17.731 1.00 47.28 64 LEU B O 1
ATOM 1578 N N . ARG B 1 65 ? -25.068 8.404 -16.220 1.00 50.14 65 ARG B N 1
ATOM 1579 C CA . ARG B 1 65 ? -25.851 9.363 -16.996 1.00 55.22 65 ARG B CA 1
ATOM 1580 C C . ARG B 1 65 ? -25.173 9.712 -18.311 1.00 54.89 65 ARG B C 1
ATOM 1581 O O . ARG B 1 65 ? -25.839 9.765 -19.341 1.00 53.02 65 ARG B O 1
ATOM 1589 N N . GLU B 1 66 ? -23.864 9.976 -18.253 1.00 55.79 66 GLU B N 1
ATOM 1590 C CA . GLU B 1 66 ? -23.066 10.291 -19.454 1.00 58.98 66 GLU B CA 1
ATOM 1591 C C . GLU B 1 66 ? -23.220 9.194 -20.501 1.00 56.12 66 GLU B C 1
ATOM 1592 O O . GLU B 1 66 ? -23.574 9.442 -21.663 1.00 55.19 66 GLU B O 1
ATOM 1598 N N . GLN B 1 67 ? -22.955 7.971 -20.068 1.00 52.21 67 GLN B N 1
ATOM 1599 C CA . GLN B 1 67 ? -22.896 6.849 -21.008 1.00 52.30 67 GLN B CA 1
ATOM 1600 C C . GLN B 1 67 ? -24.234 6.276 -21.461 1.00 51.41 67 GLN B C 1
ATOM 1601 O O . GLN B 1 67 ? -24.357 5.876 -22.609 1.00 51.47 67 GLN B O 1
ATOM 1607 N N . PHE B 1 68 ? -25.220 6.221 -20.569 1.00 50.99 68 PHE B N 1
ATOM 1608 C CA . PHE B 1 68 ? -26.509 5.571 -20.883 1.00 52.47 68 PHE B CA 1
ATOM 1609 C C . PHE B 1 68 ? -27.713 6.521 -20.927 1.00 55.67 68 PHE B C 1
ATOM 1610 O O . PHE B 1 68 ? -28.837 6.060 -21.106 1.00 54.91 68 PHE B O 1
ATOM 1618 N N . GLY B 1 69 ? -27.476 7.825 -20.764 1.00 57.01 69 GLY B N 1
ATOM 1619 C CA . GLY B 1 69 ? -28.554 8.826 -20.743 1.00 58.22 69 GLY B CA 1
ATOM 1620 C C . GLY B 1 69 ? -29.394 8.774 -19.474 1.00 58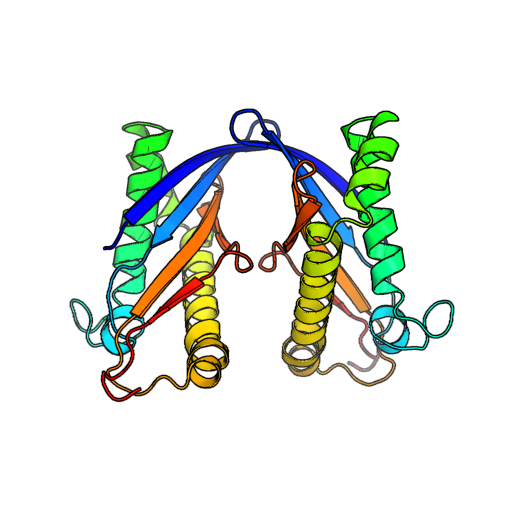.37 69 GLY B C 1
ATOM 1621 O O . GLY B 1 69 ? -28.918 8.302 -18.448 1.00 63.40 69 GLY B O 1
ATOM 1622 N N . PRO B 1 70 ? -30.655 9.255 -19.527 1.00 63.10 70 PRO B N 1
ATOM 1623 C CA . PRO B 1 70 ? -31.435 9.365 -18.286 1.00 62.06 70 PRO B CA 1
ATOM 1624 C C . PRO B 1 70 ? -31.695 8.028 -17.611 1.00 59.50 70 PRO B C 1
ATOM 1625 O O . PRO B 1 70 ? -31.750 7.991 -16.378 1.00 59.22 70 PRO B O 1
ATOM 1629 N N . ASP B 1 71 ? -31.833 6.938 -18.381 1.00 58.13 71 ASP B N 1
ATOM 1630 C CA . ASP B 1 71 ? -31.925 5.602 -17.761 1.00 58.01 71 ASP B CA 1
ATOM 1631 C C . ASP B 1 71 ? -30.676 5.267 -16.924 1.00 52.82 71 ASP B C 1
ATOM 1632 O O . ASP B 1 71 ? -30.709 4.373 -16.096 1.00 53.38 71 ASP B O 1
ATOM 1637 N N . GLY B 1 72 ? -29.582 5.988 -17.146 1.00 51.68 72 GLY B N 1
ATOM 1638 C CA . GLY B 1 72 ? -28.420 5.925 -16.279 1.00 49.39 72 GLY B CA 1
ATOM 1639 C C . GLY B 1 72 ? -28.766 6.128 -14.814 1.00 49.77 72 GLY B C 1
ATOM 1640 O O . GLY B 1 72 ? -28.233 5.426 -13.947 1.00 47.41 72 GLY B O 1
ATOM 1641 N N . GLU B 1 73 ? -29.688 7.047 -14.529 1.00 49.01 73 GLU B N 1
ATOM 1642 C CA . GLU B 1 73 ? -30.158 7.238 -13.155 1.00 51.68 73 GLU B CA 1
ATOM 1643 C C . GLU B 1 73 ? -30.904 6.007 -12.565 1.00 49.39 73 GLU B C 1
ATOM 1644 O O . GLU B 1 73 ? -30.779 5.715 -11.394 1.00 48.95 73 GLU B O 1
ATOM 1650 N N . ASN B 1 74 ? -31.643 5.277 -13.394 1.00 50.06 74 ASN B N 1
ATOM 1651 C CA . ASN B 1 74 ? -32.294 4.024 -12.979 1.00 49.66 74 ASN B CA 1
ATOM 1652 C C . ASN B 1 74 ? -31.289 2.948 -12.663 1.00 46.13 74 ASN B C 1
ATOM 1653 O O . ASN B 1 74 ? -31.462 2.206 -11.696 1.00 45.98 74 ASN B O 1
ATOM 1658 N N . ILE B 1 75 ? -30.234 2.874 -13.479 1.00 45.25 75 ILE B N 1
ATOM 1659 C CA . ILE B 1 75 ? -29.168 1.906 -13.274 1.00 42.24 75 ILE B CA 1
ATOM 1660 C C . ILE B 1 75 ? -28.539 2.232 -11.938 1.00 41.69 75 ILE B C 1
ATOM 1661 O O . ILE B 1 75 ? -28.384 1.364 -11.088 1.00 41.30 75 ILE B O 1
ATOM 1666 N N . PHE B 1 76 ? -28.203 3.498 -11.743 1.00 42.11 76 PHE B N 1
ATOM 1667 C CA . PHE B 1 76 ? -27.564 3.928 -10.489 1.00 44.05 76 PHE B CA 1
ATOM 1668 C C . PHE B 1 76 ? -28.394 3.653 -9.240 1.00 44.81 76 PHE B C 1
ATOM 1669 O O . PHE B 1 76 ? -27.882 3.145 -8.219 1.00 45.05 76 PHE B O 1
ATOM 1677 N N . ASN B 1 77 ? -29.672 4.000 -9.318 1.00 46.90 77 ASN B N 1
ATOM 1678 C CA . ASN B 1 77 ? -30.600 3.753 -8.192 1.00 47.46 77 ASN B CA 1
ATOM 1679 C C . ASN B 1 77 ? -30.713 2.282 -7.827 1.00 46.85 77 ASN B C 1
ATOM 1680 O O . ASN B 1 77 ? -30.810 1.937 -6.653 1.00 47.35 77 ASN B O 1
ATOM 1685 N N . ARG B 1 78 ? -30.673 1.407 -8.826 1.00 48.62 78 ARG B N 1
ATOM 1686 C CA . ARG B 1 78 ? -30.642 -0.034 -8.555 1.00 48.74 78 ARG B CA 1
ATOM 1687 C C . ARG B 1 78 ? -29.358 -0.466 -7.855 1.00 47.14 78 ARG B C 1
ATOM 1688 O O . ARG B 1 78 ? -29.405 -1.118 -6.800 1.00 48.55 78 ARG B O 1
ATOM 1696 N N . ILE B 1 79 ? -28.205 -0.104 -8.420 1.00 43.92 79 ILE B N 1
ATOM 1697 C CA . ILE B 1 79 ? -26.948 -0.638 -7.885 1.00 43.57 79 ILE B CA 1
ATOM 1698 C C . ILE B 1 79 ? -26.508 0.011 -6.585 1.00 46.11 79 ILE B C 1
ATOM 1699 O O . ILE B 1 79 ? -25.808 -0.624 -5.781 1.00 42.97 79 ILE B O 1
ATOM 1704 N N . ARG B 1 80 ? -26.976 1.246 -6.370 1.00 48.42 80 ARG B N 1
ATOM 1705 C CA . ARG B 1 80 ? -26.517 2.099 -5.265 1.00 51.21 80 ARG B CA 1
ATOM 1706 C C . ARG B 1 80 ? -26.574 1.438 -3.888 1.00 54.09 80 ARG B C 1
ATOM 1707 O O . ARG B 1 80 ? -25.691 1.650 -3.056 1.00 54.97 80 ARG B O 1
ATOM 1715 N N . ASP B 1 81 ? -27.614 0.648 -3.652 1.00 55.60 81 ASP B N 1
ATOM 1716 C CA . ASP B 1 81 ? -27.786 -0.055 -2.370 1.00 57.86 81 ASP B CA 1
ATOM 1717 C C . ASP B 1 81 ? -27.668 -1.617 -2.462 1.00 55.94 81 ASP B C 1
ATOM 1718 O O . ASP B 1 81 ? -27.984 -2.336 -1.492 1.00 53.25 81 ASP B O 1
ATOM 1723 N N . SER B 1 82 ? -27.230 -2.123 -3.621 1.00 49.03 82 SER B N 1
ATOM 1724 C CA . SER B 1 82 ? -26.850 -3.528 -3.757 1.00 46.82 82 SER B CA 1
ATOM 1725 C C . SER B 1 82 ? -25.632 -3.850 -2.884 1.00 46.48 82 SER B C 1
ATOM 1726 O O . SER B 1 82 ? -24.750 -3.022 -2.688 1.00 45.02 82 SER B O 1
ATOM 1729 N N . GLU B 1 83 ? -25.574 -5.083 -2.408 1.00 48.14 83 GLU B N 1
ATOM 1730 C CA . GLU B 1 83 ? -24.439 -5.575 -1.655 1.00 48.39 83 GLU B CA 1
ATOM 1731 C C . GLU B 1 83 ? -23.136 -5.436 -2.447 1.00 45.51 83 GLU B C 1
ATOM 1732 O O . GLU B 1 83 ? -22.121 -5.022 -1.906 1.00 43.93 83 GLU B O 1
ATOM 1738 N N . LYS B 1 84 ? -23.162 -5.796 -3.729 1.00 43.50 84 LYS B N 1
ATOM 1739 C CA . LYS B 1 84 ? -21.937 -5.793 -4.522 1.00 42.99 84 LYS B CA 1
ATOM 1740 C C . LYS B 1 84 ? -21.317 -4.393 -4.666 1.00 40.94 84 LYS B C 1
ATOM 1741 O O . LYS B 1 84 ? -20.110 -4.236 -4.591 1.00 41.31 84 LYS B O 1
ATOM 1747 N N . PHE B 1 85 ? -22.134 -3.395 -4.943 1.00 39.61 85 PHE B N 1
ATOM 1748 C CA . PHE B 1 85 ? -21.621 -2.013 -5.086 1.00 40.54 85 PHE B CA 1
ATOM 1749 C C . PHE B 1 85 ? -21.145 -1.490 -3.757 1.00 42.30 85 PHE B C 1
ATOM 1750 O O . PHE B 1 85 ? -20.087 -0.888 -3.687 1.00 43.76 85 PHE B O 1
ATOM 1758 N N . ARG B 1 86 ? -21.903 -1.731 -2.698 1.00 43.44 86 ARG B N 1
ATOM 1759 C CA . ARG B 1 86 ? -21.498 -1.220 -1.380 1.00 44.31 86 ARG B CA 1
ATOM 1760 C C . ARG B 1 86 ? -20.181 -1.869 -0.925 1.00 42.38 86 ARG B C 1
ATOM 1761 O O . ARG B 1 86 ? -19.279 -1.186 -0.448 1.00 41.33 86 ARG B O 1
ATOM 1769 N N . GLU B 1 87 ? -20.101 -3.199 -1.036 1.00 42.13 87 GLU B N 1
ATOM 1770 C CA . GLU B 1 87 ? -18.898 -3.944 -0.643 1.00 40.82 87 GLU B CA 1
ATOM 1771 C C . GLU B 1 87 ? -17.681 -3.529 -1.470 1.00 40.97 87 GLU B C 1
ATOM 1772 O O . GLU B 1 87 ? -16.629 -3.307 -0.924 1.00 40.18 87 GLU B O 1
ATOM 1778 N N . THR B 1 88 ? -17.827 -3.430 -2.793 1.00 39.28 88 THR B N 1
ATOM 1779 C CA . THR B 1 88 ? -16.686 -3.100 -3.633 1.00 40.16 88 THR B CA 1
ATOM 1780 C C . THR B 1 88 ? -16.302 -1.613 -3.522 1.00 40.19 88 THR B C 1
ATOM 1781 O O . THR B 1 88 ? -15.141 -1.282 -3.663 1.00 40.22 88 THR B O 1
ATOM 1785 N N . SER B 1 89 ? -17.257 -0.730 -3.255 1.00 40.55 89 SER B N 1
ATOM 1786 C CA . SER B 1 89 ? -16.899 0.646 -2.945 1.00 42.05 89 SER B CA 1
ATOM 1787 C C . SER B 1 89 ? -16.100 0.705 -1.623 1.00 41.16 89 SER B C 1
ATOM 1788 O O . SER B 1 89 ? -15.114 1.461 -1.499 1.00 40.53 89 SER B O 1
ATOM 1791 N N . ARG B 1 90 ? -16.467 -0.116 -0.649 1.00 42.01 90 ARG B N 1
ATOM 1792 C CA . ARG B 1 90 ? -15.694 -0.181 0.592 1.00 42.62 90 ARG B CA 1
ATOM 1793 C C . ARG B 1 90 ? -14.307 -0.771 0.366 1.00 43.42 90 ARG B C 1
ATOM 1794 O O . ARG B 1 90 ? -13.367 -0.383 1.051 1.00 42.42 90 ARG B O 1
ATOM 1802 N N . GLU B 1 91 ? -14.182 -1.721 -0.580 1.00 45.06 91 GLU B N 1
ATOM 1803 C CA . GLU B 1 91 ? -12.893 -2.343 -0.893 1.00 46.03 91 GLU B CA 1
ATOM 1804 C C . GLU B 1 91 ? -11.978 -1.337 -1.586 1.00 46.94 91 GLU B C 1
ATOM 1805 O O . GLU B 1 91 ? -10.789 -1.319 -1.325 1.00 46.04 91 GLU B O 1
ATOM 1811 N N . LEU B 1 92 ? -12.555 -0.501 -2.459 1.00 45.73 92 LEU B N 1
ATOM 1812 C CA . LEU B 1 92 ? -11.840 0.629 -3.073 1.00 45.67 92 LEU B CA 1
ATOM 1813 C C . LEU B 1 92 ? -11.353 1.663 -2.042 1.00 45.06 92 LEU B C 1
ATOM 1814 O O . LEU B 1 92 ? -10.205 2.114 -2.097 1.00 42.63 92 LEU B O 1
ATOM 1819 N N . PHE B 1 93 ? -12.214 1.988 -1.082 1.00 43.45 93 PHE B N 1
ATOM 1820 C CA . PHE B 1 93 ? -11.867 2.941 -0.045 1.00 44.34 93 PHE B CA 1
ATOM 1821 C C . PHE B 1 93 ? -10.692 2.418 0.800 1.00 44.52 93 PHE B C 1
ATOM 1822 O O . PHE B 1 93 ? -9.712 3.126 1.031 1.00 40.94 93 PHE B O 1
ATOM 1830 N N . ASP B 1 94 ? -10.807 1.175 1.253 1.00 45.59 94 ASP B N 1
ATOM 1831 C CA . ASP B 1 94 ? -9.759 0.551 2.067 1.00 48.77 94 ASP B CA 1
ATOM 1832 C C . ASP B 1 94 ? -8.455 0.393 1.297 1.00 50.25 94 ASP B C 1
ATOM 1833 O O . ASP B 1 94 ? -7.394 0.650 1.840 1.00 47.45 94 ASP B O 1
ATOM 1838 N N . GLY B 1 95 ? -8.548 -0.034 0.032 1.00 46.69 95 GLY B N 1
ATOM 1839 C CA . GLY B 1 95 ? -7.372 -0.220 -0.783 1.00 46.67 95 GLY B CA 1
ATOM 1840 C C . GLY B 1 95 ? -6.656 1.087 -1.092 1.00 45.24 95 GLY B C 1
ATOM 1841 O O . GLY B 1 95 ? -5.436 1.134 -1.067 1.00 45.91 95 GLY B O 1
ATOM 1842 N N . LEU B 1 96 ? -7.410 2.131 -1.418 1.00 44.92 96 LEU B N 1
ATOM 1843 C CA . LEU B 1 96 ? -6.832 3.446 -1.672 1.00 45.51 96 LEU B CA 1
ATOM 1844 C C . LEU B 1 96 ? -6.226 4.057 -0.428 1.00 45.81 96 LEU B C 1
ATOM 1845 O O . LEU B 1 96 ? -5.167 4.662 -0.502 1.00 44.03 96 LEU B O 1
ATOM 1850 N N . LYS B 1 97 ? -6.928 3.940 0.689 1.00 47.08 97 LYS B N 1
ATOM 1851 C CA . LYS B 1 97 ? -6.459 4.474 1.964 1.00 51.60 97 LYS B CA 1
ATOM 1852 C C . LYS B 1 97 ? -5.166 3.786 2.362 1.00 53.10 97 LYS B C 1
ATOM 1853 O O . LYS B 1 97 ? -4.223 4.441 2.797 1.00 54.97 97 LYS B O 1
ATOM 1859 N N . LYS B 1 98 ? -5.124 2.467 2.191 1.00 52.29 98 LYS B N 1
ATOM 1860 C CA . LYS B 1 98 ? -3.920 1.690 2.483 1.00 52.97 98 LYS B CA 1
ATOM 1861 C C . LYS B 1 98 ? -2.749 2.099 1.571 1.00 51.51 98 LYS B C 1
ATOM 1862 O O . LYS B 1 98 ? -1.623 2.313 2.006 1.00 50.82 98 LYS B O 1
ATOM 1868 N N . TRP B 1 99 ? -3.009 2.155 0.281 1.00 49.17 99 TRP B N 1
ATOM 1869 C CA . TRP B 1 99 ? -2.011 2.676 -0.644 1.00 49.55 99 TRP B CA 1
ATOM 1870 C C . TRP B 1 99 ? -1.483 4.073 -0.205 1.00 48.56 99 TRP B C 1
ATOM 1871 O O . TRP B 1 99 ? -0.292 4.319 -0.265 1.00 49.51 99 TRP B O 1
ATOM 1882 N N . PHE B 1 100 ? -2.370 4.974 0.227 1.00 47.45 100 PHE B N 1
ATOM 1883 C CA . PHE B 1 100 ? -1.956 6.340 0.566 1.00 46.37 100 PHE B CA 1
ATOM 1884 C C . PHE B 1 100 ? -1.073 6.359 1.784 1.00 48.75 100 PHE B C 1
ATOM 1885 O O . PHE B 1 100 ? -0.041 6.986 1.791 1.00 47.93 100 PHE B O 1
ATOM 1893 N N . PHE B 1 101 ? -1.498 5.674 2.830 1.00 51.02 101 PHE B N 1
ATOM 1894 C CA . PHE B 1 101 ? -0.777 5.736 4.074 1.00 54.88 101 PHE B CA 1
ATOM 1895 C C . PHE B 1 101 ? 0.442 4.859 4.057 1.00 55.66 101 PHE B C 1
ATOM 1896 O O . PHE B 1 101 ? 1.445 5.230 4.632 1.00 58.32 101 PHE B O 1
ATOM 1904 N N . GLU B 1 102 ? 0.369 3.712 3.393 1.00 54.85 102 GLU B N 1
ATOM 1905 C CA . GLU B 1 102 ? 1.453 2.746 3.484 1.00 57.24 102 GLU B CA 1
ATOM 1906 C C . GLU B 1 102 ? 2.461 2.829 2.351 1.00 57.52 102 GLU B C 1
ATOM 1907 O O . GLU B 1 102 ? 3.584 2.331 2.508 1.00 57.91 102 GLU B O 1
ATOM 1913 N N . GLU B 1 103 ? 2.080 3.444 1.228 1.00 52.57 103 GLU B N 1
ATOM 1914 C CA . GLU B 1 103 ? 2.987 3.585 0.104 1.00 51.84 103 GLU B CA 1
ATOM 1915 C C . GLU B 1 103 ? 3.260 5.044 -0.228 1.00 48.99 103 GLU B C 1
ATOM 1916 O O . GLU B 1 103 ? 4.400 5.462 -0.251 1.00 50.77 103 GLU B O 1
ATOM 1922 N N . ALA B 1 104 ? 2.224 5.823 -0.510 1.00 46.96 104 ALA B N 1
ATOM 1923 C CA . ALA B 1 104 ? 2.407 7.232 -0.913 1.00 46.42 104 ALA B CA 1
ATOM 1924 C C . ALA B 1 104 ? 3.117 8.114 0.138 1.00 47.37 104 ALA B C 1
ATOM 1925 O O . ALA B 1 104 ? 4.086 8.827 -0.168 1.00 47.25 104 ALA B O 1
ATOM 1927 N N . VAL B 1 105 ? 2.604 8.065 1.362 1.00 47.41 105 VAL B N 1
ATOM 1928 C CA . VAL B 1 105 ? 3.136 8.833 2.477 1.00 49.84 105 VAL B CA 1
ATOM 1929 C C . VAL B 1 105 ? 4.654 8.617 2.677 1.00 51.73 105 VAL B C 1
ATOM 1930 O O . VAL B 1 105 ? 5.419 9.587 2.594 1.00 50.43 105 VAL B O 1
ATOM 1934 N N . PRO B 1 106 ? 5.099 7.367 2.934 1.00 54.92 106 PRO B N 1
ATOM 1935 C CA . PRO B 1 106 ? 6.552 7.197 3.057 1.00 55.69 106 PRO B CA 1
ATOM 1936 C C . PRO B 1 106 ? 7.304 7.501 1.760 1.00 56.08 106 PRO B C 1
ATOM 1937 O O . PRO B 1 106 ? 8.405 8.040 1.821 1.00 57.19 106 PRO B O 1
ATOM 1941 N N . ARG B 1 107 ? 6.712 7.186 0.607 1.00 50.41 107 ARG B N 1
ATOM 1942 C CA . ARG B 1 107 ? 7.369 7.464 -0.656 1.00 52.06 107 ARG B CA 1
ATOM 1943 C C . ARG B 1 107 ? 7.683 8.943 -0.841 1.00 51.79 107 ARG B C 1
ATOM 1944 O O . ARG B 1 107 ? 8.738 9.295 -1.328 1.00 51.02 107 ARG B O 1
ATOM 1952 N N . TYR B 1 108 ? 6.746 9.801 -0.480 1.00 51.67 108 TYR B N 1
ATOM 1953 C CA . TYR B 1 108 ? 6.879 11.201 -0.811 1.00 54.36 108 TYR B CA 1
ATOM 1954 C C . TYR B 1 108 ? 7.156 12.042 0.391 1.00 57.61 108 TYR B C 1
ATOM 1955 O O . TYR B 1 108 ? 7.176 13.257 0.278 1.00 60.98 108 TYR B O 1
ATOM 1964 N N . ASN B 1 109 ? 7.377 11.393 1.529 1.00 60.86 109 ASN B N 1
ATOM 1965 C CA . ASN B 1 109 ? 7.622 12.089 2.797 1.00 65.46 109 ASN B CA 1
ATOM 1966 C C . ASN B 1 109 ? 6.506 13.063 3.151 1.00 64.34 109 ASN B C 1
ATOM 1967 O O . ASN B 1 109 ? 6.777 14.205 3.531 1.00 62.92 109 ASN B O 1
ATOM 1972 N N . LEU B 1 110 ? 5.253 12.614 3.007 1.00 61.99 110 LEU B N 1
ATOM 1973 C CA . LEU B 1 110 ? 4.097 13.489 3.248 1.00 59.46 110 LEU B CA 1
ATOM 1974 C C . LEU B 1 110 ? 3.953 13.670 4.740 1.00 60.22 110 LEU B C 1
ATOM 1975 O O . LEU B 1 110 ? 4.327 12.785 5.508 1.00 61.81 110 LEU B O 1
ATOM 1980 N N . GLU B 1 111 ? 3.434 14.828 5.138 1.00 62.67 111 GLU B N 1
ATOM 1981 C CA . GLU B 1 111 ? 3.240 15.158 6.558 1.00 66.78 111 GLU B CA 1
ATOM 1982 C C . GLU B 1 111 ? 1.787 15.538 6.842 1.00 66.55 111 GLU B C 1
ATOM 1983 O O . GLU B 1 111 ? 1.028 15.878 5.923 1.00 64.30 111 GLU B O 1
ATOM 1989 N N . ARG B 1 112 ? 1.414 15.492 8.119 1.00 66.39 112 ARG B N 1
ATOM 1990 C CA . ARG B 1 112 ? 0.077 15.887 8.552 1.00 68.14 112 ARG B CA 1
ATOM 1991 C C . ARG B 1 112 ? -0.264 17.252 7.980 1.00 66.31 112 ARG B C 1
ATOM 1992 O O . ARG B 1 112 ? 0.585 18.145 7.942 1.00 60.83 112 ARG B O 1
ATOM 2000 N N . GLY B 1 113 ? -1.504 17.401 7.525 1.00 63.97 113 GLY B N 1
ATOM 2001 C CA . GLY B 1 113 ? -1.966 18.660 6.956 1.00 65.14 113 GLY B CA 1
ATOM 2002 C C . GLY B 1 113 ? -1.599 18.878 5.497 1.00 63.16 113 GLY B C 1
ATOM 2003 O O . GLY B 1 113 ? -2.045 19.856 4.894 1.00 63.44 113 GLY B O 1
ATOM 2004 N N . ASP B 1 114 ? -0.783 17.995 4.920 1.00 60.00 114 ASP B N 1
ATOM 2005 C CA . ASP B 1 114 ? -0.395 18.161 3.520 1.00 59.12 114 ASP B CA 1
ATOM 2006 C C . ASP B 1 114 ? -1.581 17.998 2.557 1.00 58.61 114 ASP B C 1
ATOM 2007 O O . ASP B 1 114 ? -2.591 17.380 2.883 1.00 55.98 114 ASP B O 1
ATOM 2012 N N . ILE B 1 115 ? -1.450 18.605 1.388 1.00 55.94 115 ILE B N 1
ATOM 2013 C CA . ILE B 1 115 ? -2.519 18.649 0.412 1.00 56.56 115 ILE B CA 1
ATOM 2014 C C . ILE B 1 115 ? -2.082 17.848 -0.794 1.00 55.63 115 ILE B C 1
ATOM 2015 O O . ILE B 1 115 ? -0.894 17.747 -1.069 1.00 54.67 115 ILE B O 1
ATOM 2020 N N . PHE B 1 116 ? -3.059 17.280 -1.497 1.00 54.58 116 PHE B N 1
ATOM 2021 C CA . PHE B 1 116 ? -2.807 16.397 -2.642 1.00 52.71 116 PHE B CA 1
ATOM 2022 C C . PHE B 1 116 ? -4.063 16.139 -3.468 1.00 51.36 116 PHE B C 1
ATOM 2023 O O . PHE B 1 116 ? -5.185 16.443 -3.039 1.00 49.14 116 PHE B O 1
ATOM 2031 N N . MET B 1 117 ? -3.837 15.561 -4.651 1.00 51.54 117 MET B N 1
ATOM 2032 C CA . MET B 1 117 ? -4.879 15.012 -5.511 1.00 51.34 117 MET B CA 1
ATOM 2033 C C . MET B 1 117 ? -4.553 13.572 -5.878 1.00 49.28 117 MET B C 1
ATOM 2034 O O . MET B 1 117 ? -3.414 13.267 -6.252 1.00 48.59 117 MET B O 1
ATOM 2039 N N . ILE B 1 118 ? -5.561 12.707 -5.887 1.00 48.15 118 ILE B N 1
ATOM 2040 C CA . ILE B 1 118 ? -5.364 11.340 -6.382 1.00 47.28 118 ILE B CA 1
ATOM 2041 C C . ILE B 1 118 ? -6.155 11.162 -7.675 1.00 48.26 118 ILE B C 1
ATOM 2042 O O . ILE B 1 118 ? -7.324 11.497 -7.738 1.00 48.03 118 ILE B O 1
ATOM 2047 N N . SER B 1 119 ? -5.506 10.668 -8.723 1.00 49.47 119 SER B N 1
ATOM 2048 C CA . SER B 1 119 ? -6.235 10.268 -9.901 1.00 50.70 119 SER B CA 1
ATOM 2049 C C . SER B 1 119 ? -6.114 8.751 -10.031 1.00 50.42 119 SER B C 1
ATOM 2050 O O . SER B 1 119 ? -5.036 8.173 -9.825 1.00 52.20 119 SER B O 1
ATOM 2053 N N . THR B 1 120 ? -7.223 8.117 -10.355 1.00 47.06 120 THR B N 1
ATOM 2054 C CA . THR B 1 120 ? -7.225 6.671 -10.528 1.00 49.18 120 THR B CA 1
ATOM 2055 C C . THR B 1 120 ? -8.227 6.266 -11.584 1.00 46.91 120 THR B C 1
ATOM 2056 O O . THR B 1 120 ? -8.960 7.103 -12.112 1.00 48.74 120 THR B O 1
ATOM 2060 N N . GLU B 1 121 ? -8.244 4.987 -11.901 1.00 46.02 121 GLU B N 1
ATOM 2061 C CA . GLU B 1 121 ? -9.202 4.457 -12.842 1.00 46.41 121 GLU B CA 1
ATOM 2062 C C . GLU B 1 121 ? -9.981 3.322 -12.215 1.00 44.67 121 GLU B C 1
ATOM 2063 O O . GLU B 1 121 ? -9.405 2.499 -11.504 1.00 43.65 121 GLU B O 1
ATOM 2069 N N . LEU B 1 122 ? -11.275 3.290 -12.520 1.00 44.15 122 LEU B N 1
ATOM 2070 C CA . LEU B 1 122 ? -12.215 2.241 -12.112 1.00 44.42 122 LEU B CA 1
ATOM 2071 C C . LEU B 1 122 ? -12.956 1.684 -13.349 1.00 43.90 122 LEU B C 1
ATOM 2072 O O . LEU B 1 122 ? -13.164 2.409 -14.339 1.00 42.99 122 LEU B O 1
ATOM 2077 N N . VAL B 1 123 ? -13.340 0.414 -13.275 1.00 42.03 123 VAL B N 1
ATOM 2078 C CA . VAL B 1 123 ? -14.273 -0.196 -14.213 1.00 43.00 123 VAL B CA 1
ATOM 2079 C C . VAL B 1 123 ? -15.528 -0.650 -13.433 1.00 43.34 123 VAL B C 1
ATOM 2080 O O . VAL B 1 123 ? -15.433 -1.423 -12.473 1.00 42.79 123 VAL B O 1
ATOM 2084 N N . LEU B 1 124 ? -16.683 -0.107 -13.802 1.00 43.18 124 LEU B N 1
ATOM 2085 C CA . LEU B 1 124 ? -17.929 -0.495 -13.175 1.00 43.58 124 LEU B CA 1
ATOM 2086 C C . LEU B 1 124 ? -18.640 -1.464 -14.069 1.00 44.56 124 LEU B C 1
ATOM 2087 O O . LEU B 1 124 ? -18.863 -1.162 -15.242 1.00 42.16 124 LEU B O 1
ATOM 2092 N N . ASP B 1 125 ? -19.043 -2.601 -13.504 1.00 43.79 125 ASP B N 1
ATOM 2093 C CA . ASP B 1 125 ? -20.004 -3.485 -14.200 1.00 46.32 125 ASP B CA 1
ATOM 2094 C C . ASP B 1 125 ? -21.426 -3.024 -13.835 1.00 46.44 125 ASP B C 1
ATOM 2095 O O . ASP B 1 125 ? -21.855 -3.235 -12.704 1.00 47.69 125 ASP B O 1
ATOM 2100 N N . PRO B 1 126 ? -22.154 -2.378 -14.776 1.00 45.52 126 PRO B N 1
ATOM 2101 C CA . PRO B 1 126 ? -23.459 -1.831 -14.379 1.00 46.18 126 PRO B CA 1
ATOM 2102 C C . PRO B 1 126 ? -24.516 -2.922 -14.149 1.00 47.21 126 PRO B C 1
ATOM 2103 O O . PRO B 1 126 ? -25.524 -2.647 -13.515 1.00 48.05 126 PRO B O 1
ATOM 2107 N N . ASP B 1 127 ? -24.260 -4.151 -14.612 1.00 48.88 127 ASP B N 1
ATOM 2108 C CA . ASP B 1 127 ? -25.169 -5.286 -14.341 1.00 49.99 127 ASP B CA 1
ATOM 2109 C C . ASP B 1 127 ? -25.156 -5.725 -12.876 1.00 48.80 127 ASP B C 1
ATOM 2110 O O . ASP B 1 127 ? -26.202 -5.876 -12.253 1.00 48.47 127 ASP B O 1
ATOM 2115 N N . THR B 1 128 ? -23.967 -5.916 -12.334 1.00 48.49 128 THR B N 1
ATOM 2116 C CA . THR B 1 128 ? -23.810 -6.467 -10.980 1.00 48.48 128 THR B CA 1
ATOM 2117 C C . THR B 1 128 ? -23.587 -5.376 -9.920 1.00 48.57 128 THR B C 1
ATOM 2118 O O . THR B 1 128 ? -23.782 -5.593 -8.725 1.00 48.41 128 THR B O 1
ATOM 2122 N N . GLY B 1 129 ? -23.146 -4.204 -10.373 1.00 48.11 129 GLY B N 1
ATOM 2123 C CA . GLY B 1 129 ? -22.730 -3.130 -9.475 1.00 47.39 129 GLY B CA 1
ATOM 2124 C C . GLY B 1 129 ? -21.295 -3.304 -9.004 1.00 46.46 129 GLY B C 1
ATOM 2125 O O . GLY B 1 129 ? -20.837 -2.568 -8.137 1.00 48.22 129 GLY B O 1
ATOM 2126 N N . GLU B 1 130 ? -20.592 -4.273 -9.589 1.00 47.49 130 GLU B N 1
ATOM 2127 C CA . GLU B 1 130 ? -19.194 -4.538 -9.278 1.00 46.53 130 GLU B CA 1
ATOM 2128 C C . GLU B 1 130 ? -18.277 -3.430 -9.769 1.00 46.58 130 GLU B C 1
ATOM 2129 O O . GLU B 1 130 ? -18.210 -3.076 -10.949 1.00 42.85 130 GLU B O 1
ATOM 2135 N N . LEU B 1 131 ? -17.500 -3.000 -8.852 1.00 45.34 131 LEU B N 1
ATOM 2136 C CA . LEU B 1 131 ? -16.594 -1.901 -9.079 1.00 47.70 131 LEU B CA 1
ATOM 2137 C C . LEU B 1 131 ? -15.143 -2.456 -9.058 1.00 47.63 131 LEU B C 1
ATOM 2138 O O . LEU B 1 131 ? -14.741 -3.081 -8.073 1.00 48.58 131 LEU B O 1
ATOM 2143 N N . LEU B 1 132 ? -14.315 -2.373 -10.093 1.00 45.55 132 LEU B N 1
ATOM 2144 C CA . LEU B 1 132 ? -12.944 -2.909 -10.101 1.00 46.36 132 LEU B CA 1
ATOM 2145 C C . LEU B 1 132 ? -11.984 -1.726 -10.107 1.00 47.43 132 LEU B C 1
ATOM 2146 O O . LEU B 1 132 ? -12.181 -0.743 -10.847 1.00 47.96 132 LEU B O 1
ATOM 2151 N N . TRP B 1 133 ? -11.002 -1.767 -9.220 1.00 45.52 133 TRP B N 1
ATOM 2152 C CA . TRP B 1 133 ? -10.004 -0.722 -9.110 1.00 45.77 133 TRP B CA 1
ATOM 2153 C C . TRP B 1 133 ? -8.844 -1.064 -10.029 1.00 46.91 133 TRP B C 1
ATOM 2154 O O . TRP B 1 133 ? -8.277 -2.130 -9.900 1.00 45.96 133 TRP B O 1
ATOM 2165 N N . ASN B 1 134 ? -8.526 -0.168 -10.965 1.00 47.18 134 ASN B N 1
ATOM 2166 C CA . ASN B 1 134 ? -7.370 -0.309 -11.875 1.00 50.44 134 ASN B CA 1
ATOM 2167 C C . ASN B 1 134 ? -6.189 0.338 -11.165 1.00 49.50 134 ASN B C 1
ATOM 2168 O O . ASN B 1 134 ? -5.777 1.441 -11.527 1.00 49.06 134 ASN B O 1
ATOM 2173 N N . ARG B 1 135 ? -5.676 -0.350 -10.124 1.00 48.23 135 ARG B N 1
ATOM 2174 C CA . ARG B 1 135 ? -4.663 0.218 -9.228 1.00 50.51 135 ARG B CA 1
ATOM 2175 C C . ARG B 1 135 ? -3.420 0.699 -9.967 1.00 50.85 135 ARG B C 1
ATOM 2176 O O . ARG B 1 135 ? -2.808 1.680 -9.549 1.00 49.60 135 ARG B O 1
ATOM 2184 N N . ASP B 1 136 ? -3.013 -0.049 -10.996 1.00 49.29 136 ASP B N 1
ATOM 2185 C CA . ASP B 1 136 ? -1.794 0.273 -11.765 1.00 52.35 136 ASP B CA 1
ATOM 2186 C C . ASP B 1 136 ? -1.832 1.701 -12.291 1.00 51.39 136 ASP B C 1
ATOM 2187 O O . ASP B 1 136 ? -0.787 2.282 -12.517 1.00 53.00 136 ASP B O 1
ATOM 2192 N N . LYS B 1 137 ? -3.031 2.257 -12.489 1.00 51.69 137 LYS B N 1
ATOM 2193 C CA . LYS B 1 137 ? -3.170 3.656 -12.952 1.00 53.85 137 LYS B CA 1
ATOM 2194 C C . LYS B 1 137 ? -3.378 4.707 -11.832 1.00 50.99 137 LYS B C 1
ATOM 2195 O O . LYS B 1 137 ? -3.718 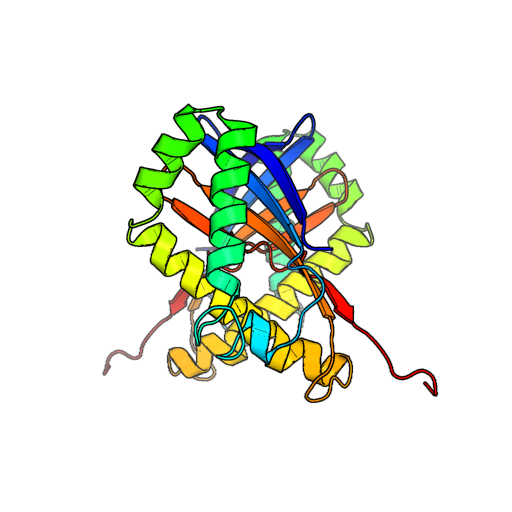5.839 -12.103 1.00 52.75 137 LYS B O 1
ATOM 2201 N N . THR B 1 138 ? -3.141 4.351 -10.583 1.00 51.29 138 THR B N 1
ATOM 2202 C CA . THR B 1 138 ? -3.335 5.305 -9.502 1.00 50.31 138 THR B CA 1
ATOM 2203 C C . THR B 1 138 ? -2.138 6.270 -9.454 1.00 53.68 138 THR B C 1
ATOM 2204 O O . THR B 1 138 ? -1.001 5.818 -9.454 1.00 53.92 138 THR B O 1
ATOM 2208 N N . GLN B 1 139 ? -2.384 7.581 -9.428 1.00 54.27 139 GLN B N 1
ATOM 2209 C CA . GLN B 1 139 ? -1.288 8.585 -9.347 1.00 56.52 139 GLN B CA 1
ATOM 2210 C C . GLN B 1 139 ? -1.601 9.664 -8.318 1.00 54.71 139 GLN B C 1
ATOM 2211 O O . GLN B 1 139 ? -2.759 10.022 -8.110 1.00 53.50 139 GLN B O 1
ATOM 2217 N N . LEU B 1 140 ? -0.547 10.161 -7.669 1.00 53.49 140 LEU B N 1
ATOM 2218 C CA . LEU B 1 140 ? -0.650 11.233 -6.684 1.00 53.06 140 LEU B CA 1
ATOM 2219 C C . LEU B 1 140 ? 0.078 12.472 -7.158 1.00 53.23 140 LEU B C 1
ATOM 2220 O O . LEU B 1 140 ? 1.218 12.397 -7.635 1.00 55.12 140 LEU B O 1
ATOM 2225 N N . ILE B 1 141 ? -0.599 13.603 -7.074 1.00 52.76 141 ILE B N 1
ATOM 2226 C CA . ILE B 1 141 ? 0.061 14.891 -7.195 1.00 53.91 141 ILE B CA 1
ATOM 2227 C C . ILE B 1 141 ? -0.058 15.506 -5.813 1.00 52.18 141 ILE B C 1
ATOM 2228 O O . ILE B 1 141 ? -1.131 15.448 -5.205 1.00 50.91 141 ILE B O 1
ATOM 2233 N N . TYR B 1 142 ? 1.046 16.046 -5.309 1.00 52.40 142 TYR B N 1
ATOM 2234 C CA . TYR B 1 142 ? 1.107 16.512 -3.923 1.00 54.50 142 TYR B CA 1
ATOM 2235 C C . TYR B 1 142 ? 1.832 17.856 -3.848 1.00 55.14 142 TYR B C 1
ATOM 2236 O O . TYR B 1 142 ? 2.542 18.234 -4.765 1.00 54.67 142 TYR B O 1
ATOM 2245 N N . TRP B 1 143 ? 1.618 18.576 -2.765 1.00 57.45 143 TRP B N 1
ATOM 2246 C CA . TRP B 1 143 ? 2.177 19.922 -2.616 1.00 61.04 143 TRP B CA 1
ATOM 2247 C C . TRP B 1 143 ? 3.371 19.890 -1.664 1.00 65.09 143 TRP B C 1
ATOM 2248 O O . TRP B 1 143 ? 3.303 19.316 -0.600 1.00 60.48 143 TRP B O 1
ATOM 2259 N N . ILE B 1 144 ? 4.459 20.537 -2.081 1.00 41.08 144 ILE B N 1
ATOM 2260 C CA . ILE B 1 144 ? 5.758 20.532 -1.402 1.00 43.39 144 ILE B CA 1
ATOM 2261 C C . ILE B 1 144 ? 6.079 21.953 -0.881 1.00 47.11 144 ILE B C 1
ATOM 2262 O O . ILE B 1 144 ? 5.796 22.969 -1.543 1.00 41.66 144 ILE B O 1
ATOM 2267 N N . ARG B 1 145 ? 6.674 22.019 0.296 1.00 47.20 145 ARG B N 1
ATOM 2268 C CA . ARG B 1 145 ? 7.034 23.304 0.919 1.00 55.14 145 ARG B CA 1
ATOM 2269 C C . ARG B 1 145 ? 8.062 24.043 0.056 1.00 54.19 145 ARG B C 1
ATOM 2270 O O . ARG B 1 145 ? 9.024 23.444 -0.422 1.00 48.14 145 ARG B O 1
ATOM 2278 N N . SER B 1 146 ? 7.864 25.349 -0.126 1.00 55.77 146 SER B N 1
ATOM 2279 C CA . SER B 1 146 ? 8.632 26.141 -1.111 1.00 59.16 146 SER B CA 1
ATOM 2280 C C . SER B 1 146 ? 10.161 26.008 -0.998 1.00 65.15 146 SER B C 1
ATOM 2281 O O . SER B 1 146 ? 10.867 25.961 -2.011 1.00 64.44 146 SER B O 1
ATOM 2284 N N . ASP B 1 147 ? 10.653 25.915 0.234 1.00 61.53 147 ASP B N 1
ATOM 2285 C CA . ASP B 1 147 ? 12.079 25.770 0.510 1.00 66.53 147 ASP B CA 1
ATOM 2286 C C . ASP B 1 147 ? 12.673 24.391 0.136 1.00 70.70 147 ASP B C 1
ATOM 2287 O O . ASP B 1 147 ? 13.837 24.116 0.455 1.00 70.06 147 ASP B O 1
ATOM 2292 N N . ARG B 1 148 ? 11.888 23.537 -0.529 1.00 68.17 148 ARG B N 1
ATOM 2293 C CA . ARG B 1 148 ? 12.364 22.230 -1.009 1.00 63.63 148 ARG B CA 1
ATOM 2294 C C . ARG B 1 148 ? 12.138 22.065 -2.521 1.00 61.60 148 ARG B C 1
ATOM 2295 O O . ARG B 1 148 ? 11.736 23.028 -3.198 1.00 66.35 148 ARG B O 1
#

B-factor: mean 59.07, std 19.58, range [20.0, 182.39]

Organism: Thermoproteus tenax (NCBI:txid2271)

Solvent-accessible surface area: 15577 Å² total; per-residue (Å²): 228,42,83,60,127,24,44,47,15,36,58,60,168,116,93,17,0,8,0,58,6,26,9,4,126,8,19,26,23,94,1,8,23,146,139,2,58,75,54,138,33,22,0,28,125,52,0,41,44,2,0,5,22,2,0,116,137,49,63,27,126,81,0,61,91,26,15,85,130,0,95,96,33,129,88,0,101,71,10,2,123,84,6,10,85,17,1,79,94,43,7,93,117,72,2,36,83,162,66,116,20,130,239,64,47,58,2,33,0,41,4,30,0,29,0,26,10,73,72,0,31,3,22,10,17,61,50,64,18,109,15,102,62,104,108,169,116,102,207,204,52,83,53,142,24,45,49,17,35,58,59,170,115,94,11,0,13,0,78,6,32,11,4,104,4,20,27,23,95,1,9,23,151,148,2,69,74,55,143,34,19,0,29,131,48,0,37,44,2,0,5,22,2,0,115,138,48,63,27,126,83,0,61,90,26,15,86,126,1,99,104,33,129,89,0,99,71,11,2,119,83,6,8,84,18,1,79,90,43,6,91,118,78,3,37,84,163,64,122,20,111,249,65,47,57,2,21,1,41,4,28,0,28,0,25,10,74,71,0,26,4,24,10,19,70,48,66,24,104,10,86,61,96,108,144,118,102,171

Foldseek 3Di:
DFDKDWDWDDDPPFIKIKIKTKRPKFFCCQALALPHPHRDHCVVVSVLCNQLVRLCVYPNPCSNVLSVVLVPAPQQVVQSVVVSVVVNCCCVVPVCVVPVDDHPWIKMKIFMWMARSVRNHIGTPPVRIDMDTDDDPVD/DWDKDWDWDDDPPFIKIKMKTKHPKFFCCQQLALPHPHRDHCVVVRVLCNQLVRLCVYPNPCSNVLSVVLVPDPQLVVQSVVVSVVVNCCCVVPVCVVVVDDHPWIKMKIFMWMARSVRNHIHTPPVRIDMDTDDDPVD

Nearest PDB structures (foldseek):
  3tek-assembly2_B  TM=1.007E+00  e=2.952E-29  Thermoproteus tenax
  4pso-assembly1_A  TM=6.535E-01  e=3.161E-02  Aeropyrum pernix K1
  1pvl-assembly1_A  TM=6.349E-01  e=5.118E+00  Staphylococcus aureus
  8gz7-assembly1_G  TM=5.967E-01  e=7.460E+00  Staphylococcus aureus
  6u3f-assembly1_A  TM=6.279E-01  e=7.460E+00  Staphylococcus aureus